Protein AF-A0A3L6VD65-F1 (afdb_monomer)

Radius of gyration: 44.26 Å; Cα contacts (8 Å, |Δi|>4): 248; chains: 1; bounding box: 133×70×64 Å

InterPro domains:
  IPR021520 Stealth protein CR2, conserved region 2 [PF11380] (157-263)
  IPR031358 Stealth protein CR1, conserved region 1 [PF17101] (102-123)
  IPR047141 Stealth family [PTHR24045] (48-269)

Solvent-accessible surface area (backbone atoms only — not comparable to full-atom values): 17111 Å² total; per-residue (Å²): 133,87,85,88,88,90,88,84,88,82,84,92,82,90,82,84,91,84,93,82,87,93,88,85,72,69,70,59,55,56,53,51,52,51,52,53,60,71,69,51,76,80,77,84,67,87,55,66,66,59,58,53,48,52,50,49,52,50,51,49,51,52,51,52,50,50,51,53,47,53,62,67,68,44,76,74,55,60,45,79,90,59,71,44,96,23,50,35,97,59,59,75,92,81,67,57,87,69,49,56,43,74,44,32,26,39,39,34,48,51,72,70,70,68,37,72,65,56,51,54,51,53,37,51,52,52,52,46,53,50,22,65,74,73,72,49,89,72,65,89,82,66,80,75,80,69,86,58,87,52,90,85,59,47,73,82,69,42,56,85,79,54,44,48,63,56,20,56,49,22,40,62,72,23,40,45,55,40,42,39,38,36,43,31,17,86,71,66,76,66,92,87,60,73,80,83,41,93,49,51,45,81,40,42,51,81,76,30,45,90,57,69,88,68,57,84,79,92,50,64,74,68,54,63,76,28,58,87,56,44,89,88,63,49,98,40,64,45,84,40,56,35,86,48,68,59,89,58,76,61,55,68,70,69,53,29,42,80,71,71,45,77,56,82,87,76,83,83,132

Foldseek 3Di:
DDDDDDDDDDDDDDDDDDDDDDDPPPVVVVVVVVVVVVPDDDDDDPDVVVVVVVVVVVVVVVVVVVVVVVVVVPQPLFQVPDFDPQFAPDDPVPDDPPRGDHREAEEEEDEQLLDPVVQQVVQLVVQVVVCVVVVHDDDSPDSDGDPPVDPCPPPVNNDPPVLLVQAVVLCVVAVRSHQAYEYEYCPDDPPPDDPVDPRYHYHDLCVQDPDNVVDDDDDPVVSVVRPVSPPPHDPHYHYDYSNDGNPHHDDVCQQAPSSGHGDDDDDDD

Nearest PDB structures (foldseek):
  7s6n-assembly1_A  TM=8.958E-01  e=9.436E-15  Danio rerio
  7sj2-assembly1_B  TM=8.797E-01  e=6.377E-15  Danio rerio
  7s6n-assembly1_B  TM=9.012E-01  e=1.057E-13  Danio rerio
  7sj2-assembly1_A  TM=8.005E-01  e=7.267E-15  Danio rerio
  7dxi-assembly1_B  TM=8.894E-01  e=7.743E-11  Drosophila melanogaster

Organism: Aphanomyces astaci (NCBI:txid112090)

Sequence (269 aa):
MAKTPGTGKGSKLSALRSHGSPSAKFDSDAALIEEIKRLQPPSPQPTHWRRWLAAAIAFVAVHVALVIVLLHDADPGYFYSRRYPNIGNINLETDAPFMGYPPIDVVYTWVNGSDPRWKREKDHWHRRWKAQIQGDIFDETDESEVFDASAAATENRFRDNEELRYSLRSIEMYAPWVRHVYLVTDGQIPNWLNVESPRLTIVPHRSIFANQSHLPVFSSPAIEANLDNIPGLSSLFLYFNDDVFLGAPVTPEDFISPSGVQNIYLSWE

pLDDT: mean 76.44, std 20.33, range [30.55, 98.12]

Structure (mmCIF, N/CA/C/O backbone):
data_AF-A0A3L6VD65-F1
#
_entry.id   AF-A0A3L6VD65-F1
#
loop_
_atom_site.group_PDB
_atom_site.id
_atom_site.type_symbol
_atom_site.label_atom_id
_atom_site.label_alt_id
_atom_site.label_comp_id
_atom_site.label_asym_id
_atom_site.label_entity_id
_atom_site.label_seq_id
_atom_site.pdbx_PDB_ins_code
_atom_site.Cartn_x
_atom_site.Cartn_y
_atom_site.Cartn_z
_atom_site.occupancy
_atom_site.B_iso_or_equiv
_atom_site.auth_seq_id
_atom_site.auth_comp_id
_atom_site.auth_asym_id
_atom_site.auth_atom_id
_atom_site.pdbx_PDB_model_num
ATOM 1 N N . MET A 1 1 ? -94.781 -13.523 13.219 1.00 38.72 1 MET A N 1
ATOM 2 C CA . MET A 1 1 ? -94.214 -13.593 14.588 1.00 38.72 1 MET A CA 1
ATOM 3 C C . MET A 1 1 ? -94.040 -12.147 15.051 1.00 38.72 1 MET A C 1
ATOM 5 O O . MET A 1 1 ? -93.391 -11.411 14.330 1.00 38.72 1 MET A O 1
ATOM 9 N N . ALA A 1 2 ? -94.830 -11.600 15.987 1.00 36.97 2 ALA A N 1
ATOM 10 C CA . ALA A 1 2 ? -94.840 -11.865 17.441 1.00 36.97 2 ALA A CA 1
ATOM 11 C C . ALA A 1 2 ? -93.467 -11.527 18.077 1.00 36.97 2 ALA A C 1
ATOM 13 O O . ALA A 1 2 ? -92.482 -12.088 17.619 1.00 36.97 2 ALA A O 1
ATOM 14 N N . LYS A 1 3 ? -93.319 -10.653 19.093 1.00 32.03 3 LYS A N 1
ATOM 15 C CA . LYS A 1 3 ? -94.257 -10.181 20.146 1.00 32.03 3 LYS A CA 1
ATOM 16 C C . LYS A 1 3 ? -93.908 -8.756 20.664 1.00 32.03 3 LYS A C 1
ATOM 18 O O . LYS A 1 3 ? -92.751 -8.361 20.636 1.00 32.03 3 LYS A O 1
ATOM 23 N N . THR A 1 4 ? -94.909 -8.042 21.188 1.00 37.78 4 THR A N 1
ATOM 24 C CA . THR A 1 4 ? -94.853 -6.852 22.093 1.00 37.78 4 THR A CA 1
ATOM 25 C C . THR A 1 4 ? -94.845 -7.316 23.584 1.00 37.78 4 THR A C 1
ATOM 27 O O . THR A 1 4 ? -94.752 -8.539 23.754 1.00 37.78 4 THR A O 1
ATOM 30 N N . PRO A 1 5 ? -94.975 -6.492 24.676 1.00 59.56 5 PRO A N 1
ATOM 31 C CA . PRO A 1 5 ? -95.248 -5.034 24.832 1.00 59.56 5 PRO A CA 1
ATOM 32 C C . PRO A 1 5 ? -94.369 -4.246 25.861 1.00 59.56 5 PRO A C 1
ATOM 34 O O . PRO A 1 5 ? -93.616 -4.838 26.620 1.00 59.56 5 PRO A O 1
ATOM 37 N N . GLY A 1 6 ? -94.397 -2.897 25.879 1.00 38.97 6 GLY A N 1
ATOM 38 C CA . GLY A 1 6 ? -95.159 -2.060 26.854 1.00 38.97 6 GLY A CA 1
ATOM 39 C C . GLY A 1 6 ? -94.219 -1.083 27.617 1.00 38.97 6 GLY A C 1
ATOM 40 O O . GLY A 1 6 ? -93.015 -1.247 27.470 1.00 38.97 6 GLY A O 1
ATOM 41 N N . THR A 1 7 ? -94.574 -0.066 28.433 1.00 36.16 7 THR A N 1
ATOM 42 C CA . THR A 1 7 ? -95.764 0.798 28.740 1.00 36.16 7 THR A CA 1
ATOM 43 C C . THR A 1 7 ? -95.266 1.987 29.619 1.00 36.16 7 THR A C 1
ATOM 45 O O . THR A 1 7 ? -94.291 1.783 30.330 1.00 36.16 7 THR A O 1
ATOM 48 N N . GLY A 1 8 ? -95.843 3.200 29.745 1.00 33.28 8 GLY A N 1
ATOM 49 C CA . GLY A 1 8 ? -96.981 3.885 29.097 1.00 33.28 8 GLY A CA 1
ATOM 50 C C . GLY A 1 8 ? -97.662 4.958 30.007 1.00 33.28 8 GLY A C 1
ATOM 51 O O . GLY A 1 8 ? -97.862 4.677 31.182 1.00 33.28 8 GLY A O 1
ATOM 52 N N . LYS A 1 9 ? -98.127 6.101 29.436 1.00 36.19 9 LYS A N 1
ATOM 53 C CA . LYS A 1 9 ? -98.874 7.275 30.028 1.00 36.19 9 LYS A CA 1
ATOM 54 C C . LYS A 1 9 ? -98.028 8.444 30.609 1.00 36.19 9 LYS A C 1
ATOM 56 O O . LYS A 1 9 ? -97.010 8.191 31.229 1.00 36.19 9 LYS A O 1
ATOM 61 N N . GLY A 1 10 ? -98.430 9.728 30.489 1.00 31.28 10 GLY A N 1
ATOM 62 C CA . GLY A 1 10 ? -99.583 10.329 29.769 1.00 31.28 10 GLY A CA 1
ATOM 63 C C . GLY A 1 10 ? -99.861 11.829 30.091 1.00 31.28 10 GLY A C 1
ATOM 64 O O . GLY A 1 10 ? -99.079 12.443 30.801 1.00 31.28 10 GLY A O 1
ATOM 65 N N . SER A 1 11 ? -101.018 12.360 29.630 1.00 33.94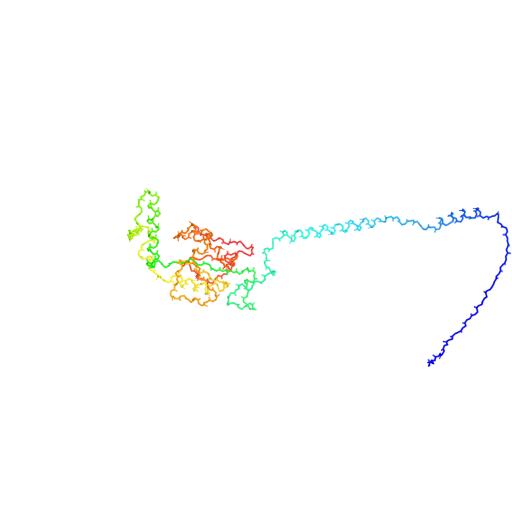 11 SER A N 1
ATOM 66 C CA . SER A 1 11 ? -101.630 13.704 29.908 1.00 33.94 11 SER A CA 1
ATOM 67 C C . SER A 1 11 ? -100.973 14.941 29.233 1.00 33.94 11 SER A C 1
ATOM 69 O O . SER A 1 11 ? -99.818 15.224 29.503 1.00 33.94 11 SER A O 1
ATOM 71 N N . LYS A 1 12 ? -101.582 15.645 28.245 1.00 39.38 12 LYS A N 1
ATOM 72 C CA . LYS A 1 12 ? -102.739 16.610 28.268 1.00 39.38 12 LYS A CA 1
ATOM 73 C C . LYS A 1 12 ? -102.455 17.891 29.102 1.00 39.38 12 LYS A C 1
ATOM 75 O O . LYS A 1 12 ? -101.897 17.739 30.177 1.00 39.38 12 LYS A O 1
ATOM 80 N N . LEU A 1 13 ? -102.826 19.143 28.753 1.00 34.00 13 LEU A N 1
ATOM 81 C CA . LEU A 1 13 ? -103.784 19.793 27.805 1.00 34.00 13 LEU A CA 1
ATOM 82 C C . LEU A 1 13 ? -103.110 21.038 27.119 1.00 34.00 13 LEU A C 1
ATOM 84 O O . LEU A 1 13 ? -102.091 21.486 27.619 1.00 34.00 13 LEU A O 1
ATOM 88 N N . SER A 1 14 ? -103.474 21.565 25.929 1.00 32.97 14 SER A N 1
ATOM 89 C CA . SER A 1 14 ? -104.687 22.337 25.509 1.00 32.97 14 SER A CA 1
ATOM 90 C C . SER A 1 14 ? -104.895 23.685 26.259 1.00 32.97 14 SER A C 1
ATOM 92 O O . SER A 1 14 ? -104.766 23.668 27.474 1.00 32.97 14 SER A O 1
ATOM 94 N N . ALA A 1 15 ? -105.324 24.831 25.689 1.00 36.72 15 ALA A N 1
ATOM 95 C CA . ALA A 1 15 ? -105.648 25.240 24.305 1.00 36.72 15 ALA A CA 1
ATOM 96 C C . ALA A 1 15 ? -106.039 26.759 24.211 1.00 36.72 15 ALA A C 1
ATOM 98 O O . ALA A 1 15 ? -106.385 27.351 25.222 1.00 36.72 15 ALA A O 1
ATOM 99 N N . LEU A 1 16 ? -106.077 27.318 22.982 1.00 34.31 16 LEU A N 1
ATOM 100 C CA . LEU A 1 16 ? -106.910 28.444 22.454 1.00 34.31 16 LEU A CA 1
ATOM 101 C C . LEU A 1 16 ? -106.953 29.879 23.088 1.00 34.31 16 LEU A C 1
ATOM 103 O O . LEU A 1 16 ? -107.468 30.050 24.180 1.00 34.31 16 LEU A O 1
ATOM 107 N N . ARG A 1 17 ? -106.702 30.893 22.214 1.00 30.55 17 ARG A N 1
ATOM 108 C CA . ARG A 1 17 ? -107.445 32.187 21.976 1.00 30.55 17 ARG A CA 1
ATOM 109 C C . ARG A 1 17 ? -107.609 33.240 23.115 1.00 30.55 17 ARG A C 1
ATOM 111 O O . ARG A 1 17 ? -107.688 32.884 24.272 1.00 30.55 17 ARG A O 1
ATOM 118 N N . SER A 1 18 ? -107.784 34.558 22.876 1.00 33.72 18 SER A N 1
ATOM 119 C CA . SER A 1 18 ? -107.555 35.460 21.712 1.00 33.72 18 SER A CA 1
ATOM 120 C C . SER A 1 18 ? -107.782 36.954 22.077 1.00 33.72 18 SER A C 1
ATOM 122 O O . SER A 1 18 ? -108.699 37.234 22.837 1.00 33.72 18 SER A O 1
ATOM 124 N N . HIS A 1 19 ? -107.078 37.874 21.387 1.00 35.38 19 HIS A N 1
ATOM 125 C CA . HIS A 1 19 ? -107.327 39.335 21.216 1.00 35.38 19 HIS A CA 1
ATOM 126 C C . HIS A 1 19 ? -106.919 40.354 22.314 1.00 35.38 19 HIS A C 1
ATOM 128 O O . HIS A 1 19 ? -107.242 40.215 23.486 1.00 35.38 19 HIS A O 1
ATOM 134 N N . GLY A 1 20 ? -106.260 41.438 21.859 1.00 30.91 20 GLY A N 1
ATOM 135 C CA . GLY A 1 20 ? -105.873 42.654 22.599 1.00 30.91 20 GLY A CA 1
ATOM 136 C C . GLY A 1 20 ? -104.996 43.590 21.731 1.00 30.91 20 GLY A C 1
ATOM 137 O O . GLY A 1 20 ? -104.174 43.099 20.960 1.00 30.91 20 GLY A O 1
ATOM 138 N N . SER A 1 21 ? -105.204 44.912 21.802 1.00 32.34 21 SER A N 1
ATOM 139 C CA . SER A 1 21 ? -104.668 45.947 20.881 1.00 32.34 21 SER A CA 1
ATOM 140 C C . SER A 1 21 ? -103.132 46.135 20.849 1.00 32.34 21 SER A C 1
ATOM 142 O O . SER A 1 21 ? -102.482 45.957 21.878 1.00 32.34 21 SER A O 1
ATOM 144 N N . PRO A 1 22 ? -102.539 46.626 19.734 1.00 44.28 22 PRO A N 1
ATOM 145 C CA . PRO A 1 22 ? -101.118 46.982 19.655 1.00 44.28 22 PRO A CA 1
ATOM 146 C C . PRO A 1 22 ? -100.874 48.509 19.668 1.00 44.28 22 PRO A C 1
ATOM 148 O O . PRO A 1 22 ? -100.936 49.155 18.628 1.00 44.28 22 PRO A O 1
ATOM 151 N N . SER A 1 23 ? -100.554 49.095 20.830 1.00 43.75 23 SER A N 1
ATOM 152 C CA . SER A 1 23 ? -100.104 50.505 20.923 1.00 43.75 23 SER A CA 1
ATOM 153 C C . SER A 1 23 ? -99.240 50.801 22.167 1.00 43.75 23 SER A C 1
ATOM 155 O O . SER A 1 23 ? -99.350 51.866 22.766 1.00 43.75 23 SER A O 1
ATOM 157 N N . ALA A 1 24 ? -98.402 49.846 22.588 1.00 48.62 24 ALA A N 1
ATOM 158 C CA . ALA A 1 24 ? -97.525 49.982 23.762 1.00 48.62 24 ALA A CA 1
ATOM 159 C C . ALA A 1 24 ? -96.286 49.061 23.678 1.00 48.62 24 ALA A C 1
ATOM 161 O O . ALA A 1 24 ? -95.983 48.341 24.624 1.00 48.62 24 ALA A O 1
ATOM 162 N N . LYS A 1 25 ? -95.625 48.991 22.509 1.00 48.34 25 LYS A N 1
ATOM 163 C CA . LYS A 1 25 ? -94.584 47.974 22.234 1.00 48.34 25 LYS A CA 1
ATOM 164 C C . LYS A 1 25 ? -93.234 48.492 21.719 1.00 48.34 25 LYS A C 1
ATOM 166 O O . LYS A 1 25 ? -92.395 47.681 21.362 1.00 48.34 25 LYS A O 1
ATOM 171 N N . PHE A 1 26 ? -93.035 49.810 21.645 1.00 46.75 26 PHE A N 1
ATOM 172 C CA . PHE A 1 26 ? -91.771 50.395 21.170 1.00 46.75 26 PHE A CA 1
ATOM 173 C C . PHE A 1 26 ? -90.868 50.907 22.307 1.00 46.75 26 PHE A C 1
ATOM 175 O O . PHE A 1 26 ? -89.656 50.744 22.211 1.00 46.75 26 PHE A O 1
ATOM 182 N N . ASP A 1 27 ? -91.424 51.420 23.413 1.00 58.50 27 ASP A N 1
ATOM 183 C CA . ASP A 1 27 ? -90.619 51.842 24.577 1.00 58.50 27 ASP A CA 1
ATOM 184 C C . ASP A 1 27 ? -90.105 50.665 25.427 1.00 58.50 27 ASP A C 1
ATOM 186 O O . ASP A 1 27 ? -89.028 50.750 26.019 1.00 58.50 27 ASP A O 1
ATOM 190 N N . SER A 1 28 ? -90.837 49.542 25.468 1.00 61.84 28 SER A N 1
ATOM 191 C CA . SER A 1 28 ? -90.423 48.344 26.217 1.00 61.84 28 SER A CA 1
ATOM 192 C C . SER A 1 28 ? -89.107 47.773 25.707 1.00 61.84 28 SER A C 1
ATOM 194 O O . SER A 1 28 ? -88.248 47.386 26.495 1.00 61.84 28 SER A O 1
ATOM 196 N N . ASP A 1 29 ? -88.946 47.727 24.388 1.00 63.00 29 ASP A N 1
ATOM 197 C CA . ASP A 1 29 ? -87.866 46.986 23.747 1.00 63.00 29 ASP A CA 1
ATOM 198 C C . ASP A 1 29 ? -86.542 47.759 23.850 1.00 63.00 29 ASP A C 1
ATOM 200 O O . ASP A 1 29 ? -85.490 47.154 24.047 1.00 63.00 29 ASP A O 1
ATOM 204 N N . ALA A 1 30 ? -86.589 49.097 23.826 1.00 68.25 30 ALA A N 1
ATOM 205 C CA . ALA A 1 30 ? -85.425 49.947 24.074 1.00 68.25 30 ALA A CA 1
ATOM 206 C C . ALA A 1 30 ? -84.898 49.798 25.514 1.00 68.25 30 ALA A C 1
ATOM 208 O O . ALA A 1 30 ? -83.703 49.563 25.706 1.00 68.25 30 ALA A O 1
ATOM 209 N N . ALA A 1 31 ? -85.789 49.853 26.513 1.00 71.38 31 ALA A N 1
ATOM 210 C CA . ALA A 1 31 ? -85.431 49.644 27.916 1.00 71.38 31 ALA A CA 1
ATOM 211 C C . ALA A 1 31 ? -84.892 48.222 28.164 1.00 71.38 31 ALA A C 1
ATOM 213 O O . ALA A 1 31 ? -83.875 48.045 28.833 1.00 71.38 31 ALA A O 1
ATOM 214 N N . LEU A 1 32 ? -85.515 47.205 27.558 1.00 67.62 32 LEU A N 1
ATOM 215 C CA . LEU A 1 32 ? -85.086 45.810 27.680 1.00 67.62 32 LEU A CA 1
ATOM 216 C C . LEU A 1 32 ? -83.702 45.569 27.045 1.00 67.62 32 LEU A C 1
ATOM 218 O O . LEU A 1 32 ? -82.906 44.799 27.580 1.00 67.62 32 LEU A O 1
ATOM 222 N N . ILE A 1 33 ? -83.376 46.252 25.941 1.00 71.12 33 ILE A N 1
ATOM 223 C CA . ILE A 1 33 ? -82.037 46.222 25.329 1.00 71.12 33 ILE A CA 1
ATOM 224 C C . ILE A 1 33 ? -80.989 46.893 26.233 1.00 71.12 33 ILE A C 1
ATOM 226 O O . ILE A 1 33 ? -79.847 46.427 26.279 1.00 71.12 33 ILE A O 1
ATOM 230 N N . GLU A 1 34 ? -81.338 47.959 26.957 1.00 75.75 34 GLU A N 1
ATOM 231 C CA . GLU A 1 34 ? -80.422 48.596 27.913 1.00 75.75 34 GLU A CA 1
ATOM 232 C C . GLU A 1 34 ? -80.167 47.716 29.148 1.00 75.75 34 GLU A C 1
ATOM 234 O O . GLU A 1 34 ? -79.016 47.545 29.555 1.00 75.75 34 GLU A O 1
ATOM 239 N N . GLU A 1 35 ? -81.211 47.073 29.679 1.00 71.88 35 GLU A N 1
ATOM 240 C CA . GLU A 1 35 ? -81.114 46.095 30.771 1.00 71.88 35 GLU A CA 1
ATOM 241 C C . GLU A 1 35 ? -80.241 44.891 30.360 1.00 71.88 35 GLU A C 1
ATOM 243 O O . GLU A 1 35 ? -79.326 44.495 31.083 1.00 71.88 35 GLU A O 1
ATOM 248 N N . ILE A 1 36 ? -80.428 44.361 29.142 1.00 69.19 36 ILE A N 1
ATOM 249 C CA . ILE A 1 36 ? -79.589 43.285 28.584 1.00 69.19 36 ILE A CA 1
ATOM 250 C C . ILE A 1 36 ? -78.122 43.724 28.458 1.00 69.19 36 ILE A C 1
ATOM 252 O O . ILE A 1 36 ? -77.229 42.939 28.775 1.00 69.19 36 ILE A O 1
ATOM 256 N N . LYS A 1 37 ? -77.845 44.969 28.046 1.00 71.19 37 LYS A N 1
ATOM 257 C CA . LYS A 1 37 ? -76.472 45.506 27.998 1.00 71.19 37 LYS A CA 1
ATOM 258 C C . LYS A 1 37 ? -75.858 45.677 29.389 1.00 71.19 37 LYS A C 1
ATOM 260 O O . LYS A 1 37 ? -74.665 45.434 29.537 1.00 71.19 37 LYS A O 1
ATOM 265 N N . ARG A 1 38 ? -76.645 46.048 30.408 1.00 70.81 38 ARG A N 1
ATOM 266 C CA . ARG A 1 38 ? -76.193 46.090 31.814 1.00 70.81 38 ARG A CA 1
ATOM 267 C C . ARG A 1 38 ? -75.872 44.709 32.384 1.00 70.81 38 ARG A C 1
ATOM 269 O O . ARG A 1 38 ? -74.992 44.603 33.232 1.00 70.81 38 ARG A O 1
ATOM 276 N N . LEU A 1 39 ? -76.579 43.672 31.936 1.00 72.50 39 LEU A N 1
ATOM 277 C CA . LEU A 1 39 ? -76.426 42.295 32.416 1.00 72.50 39 LEU A CA 1
ATOM 278 C C . LEU A 1 39 ? -75.375 41.476 31.646 1.00 72.50 39 LEU A C 1
ATOM 280 O O . LEU A 1 39 ? -75.079 40.345 32.037 1.00 72.50 39 LEU A O 1
ATOM 284 N N . GLN A 1 40 ? -74.782 42.015 30.576 1.00 70.81 40 GLN A N 1
ATOM 285 C CA . GLN A 1 40 ? -73.659 41.365 29.901 1.00 70.81 40 GLN A CA 1
ATOM 286 C C . GLN A 1 40 ? -72.375 41.481 30.746 1.00 70.81 40 GLN A C 1
ATOM 288 O O . GLN A 1 40 ? -71.976 42.593 31.099 1.00 70.81 40 GLN A O 1
ATOM 293 N N . PRO A 1 41 ? -71.684 40.364 31.056 1.00 68.75 41 PRO A N 1
ATOM 294 C CA . PRO A 1 41 ? -70.388 40.428 31.720 1.00 68.75 41 PRO A CA 1
ATOM 295 C C . PRO A 1 41 ? -69.369 41.149 30.820 1.00 68.75 41 PRO A C 1
ATOM 297 O O . PRO A 1 41 ? -69.466 41.053 29.591 1.00 68.75 41 PRO A O 1
ATOM 300 N N . PRO A 1 42 ? -68.376 41.853 31.397 1.00 70.00 42 PRO A N 1
ATOM 301 C CA . PRO A 1 42 ? -67.389 42.585 30.615 1.00 70.00 42 PRO A CA 1
ATOM 302 C C . PRO A 1 42 ? -66.658 41.646 29.652 1.00 70.00 42 PRO A C 1
ATOM 304 O O . PRO A 1 42 ? -66.274 40.531 30.017 1.00 70.00 42 PRO A O 1
ATOM 307 N N . SER A 1 43 ? -66.448 42.112 28.419 1.00 63.38 43 SER A N 1
ATOM 308 C CA . SER A 1 43 ? -65.708 41.359 27.408 1.00 63.38 43 SER A CA 1
ATOM 309 C C . SER A 1 43 ? -64.323 40.969 27.947 1.00 63.38 43 SER A C 1
ATOM 311 O O . SER A 1 43 ? -63.654 41.800 28.573 1.00 63.38 43 SER A O 1
ATOM 313 N N . PRO A 1 44 ? -63.873 39.714 27.747 1.00 63.47 44 PRO A N 1
ATOM 314 C CA . PRO A 1 44 ? -62.617 39.245 28.314 1.00 63.47 44 PRO A CA 1
ATOM 315 C C . PRO A 1 44 ? -61.451 40.026 27.707 1.00 63.47 44 PRO A C 1
ATOM 317 O O . PRO A 1 44 ? -61.041 39.789 26.569 1.00 63.47 44 PRO A O 1
ATOM 320 N N . GLN A 1 45 ? -60.918 40.967 28.487 1.00 63.28 45 GLN A N 1
ATOM 321 C CA . GLN A 1 45 ? -59.739 41.743 28.121 1.00 63.28 45 GLN A CA 1
ATOM 322 C C . GLN 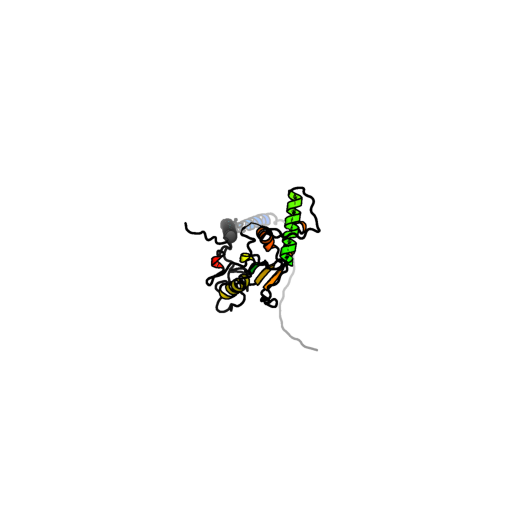A 1 45 ? -58.568 40.787 27.842 1.00 63.28 45 GLN A C 1
ATOM 324 O O . GLN A 1 45 ? -58.418 39.797 28.567 1.00 63.28 45 GLN A O 1
ATOM 329 N N . PRO A 1 46 ? -57.728 41.045 26.820 1.00 60.66 46 PRO A N 1
ATOM 330 C CA . PRO A 1 46 ? -56.602 40.182 26.490 1.00 60.66 46 PRO A CA 1
ATOM 331 C C . PRO A 1 46 ? -55.620 40.150 27.663 1.00 60.66 46 PRO A C 1
ATOM 333 O O . PRO A 1 46 ? -54.825 41.067 27.879 1.00 60.66 46 PRO A O 1
ATOM 336 N N . THR A 1 47 ? -55.700 39.081 28.449 1.00 67.19 47 THR A N 1
ATOM 337 C CA . THR A 1 47 ? -54.946 38.937 29.686 1.00 67.19 47 THR A CA 1
ATOM 338 C C . THR A 1 47 ? -53.450 38.911 29.400 1.00 67.19 47 THR A C 1
ATOM 340 O O . THR A 1 47 ? -52.960 38.168 28.547 1.00 67.19 47 THR A O 1
ATOM 343 N N . HIS A 1 48 ? -52.702 39.700 30.168 1.00 68.25 48 HIS A N 1
ATOM 344 C CA . HIS A 1 48 ? -51.246 39.834 30.075 1.00 68.25 48 HIS A CA 1
ATOM 345 C C . HIS A 1 48 ? -50.518 38.477 30.101 1.00 68.25 48 HIS A C 1
ATOM 347 O O . HIS A 1 48 ? -49.506 38.328 29.417 1.00 68.25 48 HIS A O 1
ATOM 353 N N . TRP A 1 49 ? -51.060 37.457 30.784 1.00 72.00 49 TRP A N 1
ATOM 354 C CA . TRP A 1 49 ? -50.496 36.100 30.781 1.00 72.00 49 TRP A CA 1
ATOM 355 C C . TRP A 1 49 ? -50.368 35.490 29.379 1.00 72.00 49 TRP A C 1
ATOM 357 O O . TRP A 1 49 ? -49.433 34.733 29.152 1.00 72.00 49 TRP A O 1
ATOM 367 N N . ARG A 1 50 ? -51.226 35.842 28.407 1.00 74.19 50 ARG A N 1
ATOM 368 C CA . ARG A 1 50 ? -51.102 35.345 27.023 1.00 74.19 50 ARG A CA 1
ATOM 369 C C . ARG A 1 50 ? -49.864 35.894 26.313 1.00 74.19 50 ARG A C 1
ATOM 371 O O . ARG A 1 50 ? -49.237 35.171 25.546 1.00 74.19 50 ARG A O 1
ATOM 378 N N . ARG A 1 51 ? -49.487 37.148 26.594 1.00 71.62 51 ARG A N 1
ATOM 379 C CA . ARG A 1 51 ? -48.236 37.747 26.098 1.00 71.62 51 ARG A CA 1
ATOM 380 C C . ARG A 1 51 ? -47.018 37.116 26.769 1.00 71.62 51 ARG A C 1
ATOM 382 O O . ARG A 1 51 ? -46.069 36.777 26.074 1.00 71.62 51 ARG A O 1
ATOM 389 N N . TRP A 1 52 ? -47.078 36.893 28.082 1.00 77.69 52 TRP A N 1
ATOM 390 C CA . TRP A 1 52 ? -46.019 36.189 28.813 1.00 77.69 52 TRP A CA 1
ATOM 391 C C . TRP A 1 52 ? -45.863 34.730 28.368 1.00 77.69 52 TRP A C 1
ATOM 393 O O . TRP A 1 52 ? -44.738 34.269 28.221 1.00 77.69 52 TRP A O 1
ATOM 403 N N . LEU A 1 53 ? -46.958 34.028 28.058 1.00 84.31 53 LEU A N 1
ATOM 404 C CA . LEU A 1 53 ? -46.919 32.675 27.498 1.00 84.31 53 LEU A CA 1
ATOM 405 C C . LEU A 1 53 ? -46.294 32.660 26.096 1.00 84.31 53 LEU A C 1
ATOM 407 O O . LEU A 1 53 ? -45.432 31.831 25.833 1.00 84.31 53 LEU A O 1
ATOM 411 N N . ALA A 1 54 ? -46.675 33.588 25.212 1.00 81.00 54 ALA A N 1
ATOM 412 C CA . ALA A 1 54 ? -46.063 33.701 23.887 1.00 81.00 54 ALA A CA 1
ATOM 413 C C . ALA A 1 54 ? -44.556 34.016 23.971 1.00 81.00 54 ALA A C 1
ATOM 415 O O . ALA A 1 54 ? -43.762 33.404 23.260 1.00 81.00 54 ALA A O 1
ATOM 416 N N . ALA A 1 55 ? -44.155 34.912 24.879 1.00 83.50 55 ALA A N 1
ATOM 417 C CA . ALA A 1 55 ? -42.750 35.217 25.144 1.00 83.50 55 ALA A CA 1
ATOM 418 C C . ALA A 1 55 ? -41.987 34.010 25.720 1.00 83.50 55 ALA A C 1
ATOM 420 O O . ALA A 1 55 ? -40.873 33.738 25.283 1.00 83.50 55 ALA A O 1
ATOM 421 N N . ALA A 1 56 ? -42.590 33.248 26.639 1.00 85.88 56 ALA A N 1
ATOM 422 C CA . ALA A 1 56 ? -41.998 32.028 27.187 1.00 85.88 56 ALA A CA 1
ATOM 423 C C . ALA A 1 56 ? -41.829 30.937 26.115 1.00 85.88 56 ALA A C 1
ATOM 425 O O . ALA A 1 56 ? -40.768 30.327 26.033 1.00 85.88 56 ALA A O 1
ATOM 426 N N . ILE A 1 57 ? -42.830 30.731 25.249 1.00 90.56 57 ILE A N 1
ATOM 427 C CA . ILE A 1 57 ? -42.742 29.792 24.118 1.00 90.56 57 ILE A CA 1
ATOM 428 C C . ILE A 1 57 ? -41.626 30.214 23.154 1.00 90.56 57 ILE A C 1
ATOM 430 O O . ILE A 1 57 ? -40.821 29.375 22.762 1.00 90.56 57 ILE A O 1
ATOM 434 N N . ALA A 1 58 ? -41.529 31.503 22.811 1.00 89.81 58 ALA A N 1
ATOM 435 C CA . ALA A 1 58 ? -40.457 32.013 21.957 1.00 89.81 58 ALA A CA 1
ATOM 436 C C . ALA A 1 58 ? -39.070 31.846 22.605 1.00 89.81 58 ALA A C 1
ATOM 438 O O . ALA A 1 58 ? -38.135 31.406 21.943 1.00 89.81 58 ALA A O 1
ATOM 439 N N . PHE A 1 59 ? -38.941 32.129 23.904 1.00 92.12 59 PHE A N 1
ATOM 440 C CA . PHE A 1 59 ? -37.701 31.942 24.659 1.00 92.12 59 PHE A CA 1
ATOM 441 C C . PHE A 1 59 ? -37.263 30.471 24.690 1.00 92.12 59 PHE A C 1
ATOM 443 O O . PHE A 1 59 ? -36.097 30.182 24.424 1.00 92.12 59 PHE A O 1
ATOM 450 N N . VAL A 1 60 ? -38.195 29.544 24.944 1.00 93.62 60 VAL A N 1
ATOM 451 C CA . VAL A 1 60 ? -37.946 28.093 24.894 1.00 93.62 60 VAL A CA 1
ATOM 452 C C . VAL A 1 60 ? -37.568 27.654 23.480 1.00 93.62 60 VAL A C 1
ATOM 454 O O . VAL A 1 60 ? -36.595 26.928 23.328 1.00 93.62 60 VAL A O 1
ATOM 457 N N . ALA A 1 61 ? -38.266 28.122 22.441 1.00 93.38 61 ALA A N 1
ATOM 458 C CA . ALA A 1 61 ? -37.939 27.790 21.055 1.00 93.38 61 ALA A CA 1
ATOM 459 C C . ALA A 1 61 ? -36.537 28.280 20.654 1.00 93.38 61 ALA A C 1
ATOM 461 O O . ALA A 1 61 ? -35.793 27.533 20.024 1.00 93.38 61 ALA A O 1
ATOM 462 N N . VAL A 1 62 ? -36.142 29.489 21.071 1.00 93.81 62 VAL A N 1
ATOM 463 C CA . VAL A 1 62 ? -34.784 30.018 20.859 1.00 93.81 62 VAL A CA 1
ATOM 464 C C . VAL A 1 62 ? -33.744 29.221 21.650 1.00 93.81 62 VAL A C 1
ATOM 466 O O . VAL A 1 62 ? -32.691 28.924 21.101 1.00 93.81 62 VAL A O 1
ATOM 469 N N . HIS A 1 63 ? -34.026 28.816 22.892 1.00 91.12 63 HIS A N 1
ATOM 470 C CA . HIS A 1 63 ? -33.104 27.975 23.668 1.00 91.12 63 HIS A CA 1
ATOM 471 C C . HIS A 1 63 ? -32.958 26.574 23.074 1.00 91.12 63 HIS A C 1
ATOM 473 O O . HIS A 1 63 ? -31.845 26.071 22.989 1.00 91.12 63 HIS A O 1
ATOM 479 N N . VAL A 1 64 ? -34.047 25.960 22.609 1.00 91.81 64 VAL A N 1
ATOM 480 C CA . VAL A 1 64 ? -34.010 24.668 21.911 1.00 91.81 64 VAL A CA 1
ATOM 481 C C . VAL A 1 64 ? -33.249 24.794 20.591 1.00 91.81 64 VAL A C 1
ATOM 483 O O . VAL A 1 64 ? -32.401 23.955 20.316 1.00 91.81 64 VAL A O 1
ATOM 486 N N . ALA A 1 65 ? -33.472 25.853 19.808 1.00 86.94 65 ALA A N 1
ATOM 487 C CA . ALA A 1 65 ? -32.715 26.103 18.582 1.00 86.94 65 ALA A CA 1
ATOM 488 C C . ALA A 1 65 ? -31.221 26.343 18.862 1.00 86.94 65 ALA A C 1
ATOM 490 O O . ALA A 1 65 ? -30.382 25.769 18.178 1.00 86.94 65 ALA A O 1
ATOM 491 N N . LEU A 1 66 ? -30.881 27.124 19.893 1.00 84.31 66 LEU A N 1
ATOM 492 C CA . LEU A 1 66 ? -29.500 27.354 20.320 1.00 84.31 66 LEU A CA 1
ATOM 493 C C . LEU A 1 66 ? -28.835 26.052 20.783 1.00 84.31 66 LEU A C 1
ATOM 495 O O . LEU A 1 66 ? -27.708 25.784 20.396 1.00 84.31 66 LEU A O 1
ATOM 499 N N . VAL A 1 67 ? -29.534 25.220 21.561 1.00 81.12 67 VAL A N 1
ATOM 500 C CA . VAL A 1 67 ? -29.045 23.898 21.983 1.00 81.12 67 VAL A CA 1
ATOM 501 C C . VAL A 1 67 ? -28.870 22.967 20.783 1.00 81.12 67 VAL A C 1
ATOM 503 O O . VAL A 1 67 ? -27.862 22.280 20.720 1.00 81.12 67 VAL A O 1
ATOM 506 N N . ILE A 1 68 ? -29.779 22.968 19.802 1.00 77.31 68 ILE A N 1
ATOM 507 C CA . ILE A 1 68 ? -29.625 22.187 18.563 1.00 77.31 68 ILE A CA 1
ATOM 508 C C . ILE A 1 68 ? -28.408 22.663 17.762 1.00 77.31 68 ILE A C 1
ATOM 510 O O . ILE A 1 68 ? -27.635 21.828 17.307 1.00 77.31 68 ILE A O 1
ATOM 514 N N . VAL A 1 69 ? -28.203 23.978 17.622 1.00 75.81 69 VAL A N 1
ATOM 515 C CA . VAL A 1 69 ? -27.018 24.537 16.951 1.00 75.81 69 VAL A CA 1
ATOM 516 C C . VAL A 1 69 ? -25.745 24.162 17.710 1.00 75.81 69 VAL A C 1
ATOM 518 O O . VAL A 1 69 ? -24.833 23.624 17.102 1.00 75.81 69 VAL A O 1
ATOM 521 N N . LEU A 1 70 ? -25.698 24.332 19.033 1.00 71.94 70 LEU A N 1
ATOM 522 C CA . LEU A 1 70 ? -24.538 23.965 19.857 1.00 71.94 70 LEU A CA 1
ATOM 523 C C . LEU A 1 70 ? -24.262 22.451 19.877 1.00 71.94 70 LEU A C 1
ATOM 525 O O . LEU A 1 70 ? -23.109 22.057 19.982 1.00 71.94 70 LEU A O 1
ATOM 529 N N . LEU A 1 71 ? -25.286 21.601 19.751 1.00 66.12 71 LEU A N 1
ATOM 530 C CA . LEU A 1 71 ? -25.134 20.147 19.585 1.00 66.12 71 LEU A CA 1
ATOM 531 C C . LEU A 1 71 ? -24.703 19.741 18.165 1.00 66.12 71 LEU A C 1
ATOM 533 O O . LEU A 1 71 ? -24.301 18.598 17.973 1.00 66.12 71 LEU A O 1
ATOM 537 N N . HIS A 1 72 ? -24.809 20.642 17.186 1.00 62.06 72 HIS A N 1
ATOM 538 C CA . HIS A 1 72 ? -24.402 20.423 15.795 1.00 62.06 72 HIS A CA 1
ATOM 539 C C . HIS A 1 72 ? -23.030 21.058 15.478 1.00 62.06 72 HIS A C 1
ATOM 541 O O . HIS A 1 72 ? -22.333 20.578 14.588 1.00 62.06 72 HIS A O 1
ATOM 547 N N . ASP A 1 73 ? -22.642 22.113 16.204 1.00 52.16 73 ASP A N 1
ATOM 548 C CA . ASP A 1 73 ? -21.296 22.720 16.210 1.00 52.16 73 ASP A CA 1
ATOM 549 C C . ASP A 1 73 ? -20.347 22.026 17.205 1.00 52.16 73 ASP A C 1
ATOM 551 O O . ASP A 1 73 ? -19.129 22.191 17.133 1.00 52.16 73 ASP A O 1
ATOM 555 N N . ALA A 1 74 ? -20.886 21.232 18.138 1.00 48.12 74 ALA A N 1
ATOM 556 C CA . ALA A 1 74 ? -20.101 20.257 18.877 1.00 48.12 74 ALA A CA 1
ATOM 557 C C . ALA A 1 74 ? -19.596 19.197 17.891 1.00 48.12 74 ALA A C 1
ATOM 559 O O . ALA A 1 74 ? -20.350 18.308 17.491 1.00 48.12 74 ALA A O 1
ATOM 560 N N . ASP A 1 75 ? -18.322 19.326 17.514 1.00 43.31 75 ASP A N 1
ATOM 561 C CA . ASP A 1 75 ? -17.572 18.363 16.710 1.00 43.31 75 ASP A CA 1
ATOM 562 C C . ASP A 1 75 ? -17.940 16.922 17.121 1.00 43.31 75 ASP A C 1
ATOM 564 O O . ASP A 1 75 ? -17.699 16.537 18.274 1.00 43.31 75 ASP A O 1
ATOM 568 N N . PRO A 1 76 ? -18.537 16.109 16.226 1.00 46.16 76 PRO A N 1
ATOM 569 C CA . PRO A 1 76 ? -18.938 14.740 16.524 1.00 46.16 76 PRO A CA 1
ATOM 570 C C . PRO A 1 76 ? 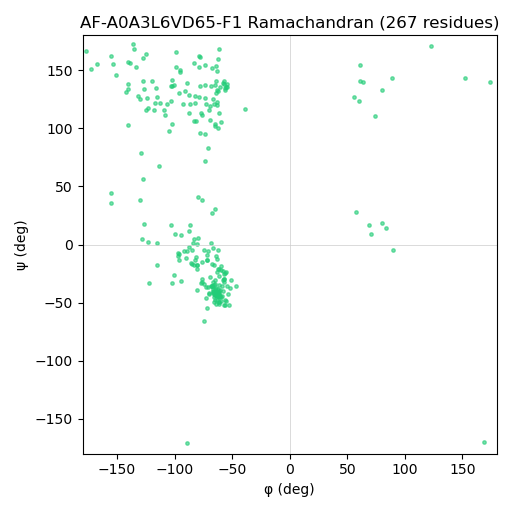-17.728 13.787 16.539 1.00 46.16 76 PRO A C 1
ATOM 572 O O . PRO A 1 76 ? -17.849 12.635 1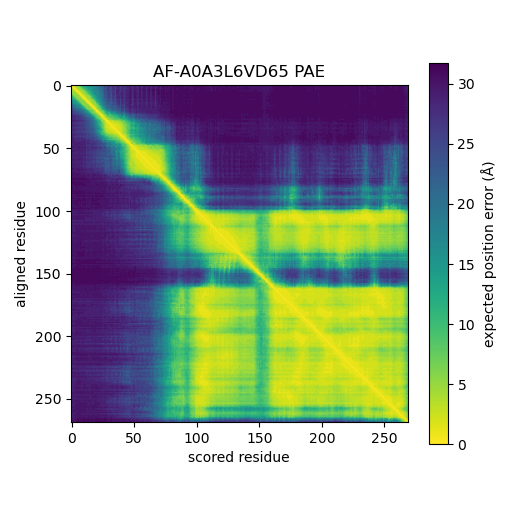6.118 1.00 46.16 76 PRO A O 1
ATOM 575 N N . GLY A 1 77 ? -16.582 14.246 17.061 1.00 45.06 77 GLY A N 1
ATOM 576 C CA . GLY A 1 77 ? -15.293 13.560 17.230 1.00 45.06 77 GLY A CA 1
ATOM 577 C C . GLY A 1 77 ? -15.313 12.373 18.203 1.00 45.06 77 GLY A C 1
ATOM 578 O O . GLY A 1 77 ? -14.326 12.083 18.871 1.00 45.06 77 GLY A O 1
ATOM 579 N N . TYR A 1 78 ? -16.457 11.699 18.288 1.00 44.56 78 TYR A N 1
ATOM 580 C CA . TYR A 1 78 ? -16.664 10.385 18.863 1.00 44.56 78 TYR A CA 1
ATOM 581 C C . TYR A 1 78 ? -17.654 9.614 17.980 1.00 44.56 78 TYR A C 1
ATOM 583 O O . TYR A 1 78 ? -18.872 9.786 18.071 1.00 44.56 78 TYR A O 1
ATOM 591 N N . PHE A 1 79 ? -17.134 8.686 17.176 1.00 47.22 79 PHE A N 1
ATOM 592 C CA . PHE A 1 79 ? -17.886 7.802 16.272 1.00 47.22 79 PHE A CA 1
ATOM 593 C C . PHE A 1 79 ? -18.781 6.750 16.985 1.00 47.22 79 PHE A C 1
ATOM 595 O O . PHE A 1 79 ? -19.081 5.693 16.428 1.00 47.22 79 PHE A O 1
ATOM 602 N N . TYR A 1 80 ? -19.263 7.014 18.208 1.00 42.91 80 TYR A N 1
ATOM 603 C CA . TYR A 1 80 ? -20.016 6.058 19.039 1.00 42.91 80 TYR A CA 1
ATOM 604 C C . TYR A 1 80 ? -21.296 5.500 18.393 1.00 42.91 80 TYR A C 1
ATOM 606 O O . TYR A 1 80 ? -21.763 4.431 18.788 1.00 42.91 80 TYR A O 1
ATOM 614 N N . SER A 1 81 ? -21.883 6.199 17.418 1.00 41.91 81 SER A N 1
ATOM 615 C CA . SER A 1 81 ? -23.135 5.792 16.767 1.00 41.91 81 SER A CA 1
ATOM 616 C C . SER A 1 81 ? -22.964 4.722 15.685 1.00 41.91 81 SER A C 1
ATOM 618 O O . SER A 1 81 ? -23.949 4.077 15.320 1.00 41.91 81 SER A O 1
ATOM 620 N N . ARG A 1 82 ? -21.746 4.501 15.167 1.00 42.34 82 ARG A N 1
ATOM 621 C CA . ARG A 1 82 ? -21.506 3.607 14.025 1.00 42.34 82 ARG A CA 1
ATOM 622 C C . ARG A 1 82 ? -20.394 2.608 14.322 1.00 42.34 82 ARG A C 1
ATOM 624 O O . ARG A 1 82 ? -19.274 2.742 13.850 1.00 42.34 82 ARG A O 1
ATOM 631 N N . ARG A 1 83 ? -20.751 1.562 15.073 1.00 45.78 83 ARG A N 1
ATOM 632 C CA . ARG A 1 83 ? -19.906 0.374 15.248 1.00 45.78 83 ARG A CA 1
ATOM 633 C C . ARG A 1 83 ? -19.690 -0.291 13.893 1.00 45.78 83 ARG A C 1
ATOM 635 O O . ARG A 1 83 ? -20.633 -0.825 13.306 1.00 45.78 83 ARG A O 1
ATOM 642 N N . TYR A 1 84 ? -18.459 -0.270 13.408 1.00 44.00 84 TYR A N 1
ATOM 643 C CA . TYR A 1 84 ? -18.056 -1.063 12.257 1.00 44.00 84 TYR A CA 1
ATOM 644 C C . TYR A 1 84 ? -17.573 -2.435 12.751 1.00 44.00 84 TYR A C 1
ATOM 646 O O . TYR A 1 84 ? -16.850 -2.487 13.744 1.00 44.00 84 TYR A O 1
ATOM 654 N N . PRO A 1 85 ? -17.904 -3.551 12.076 1.00 48.12 85 PRO A N 1
ATOM 655 C CA . PRO A 1 85 ? -17.159 -4.799 12.216 1.00 48.12 85 PRO A CA 1
ATOM 656 C C . PRO A 1 85 ? -15.823 -4.622 11.473 1.00 48.12 85 PRO A C 1
ATOM 658 O O . PRO A 1 85 ? -15.640 -5.093 10.353 1.00 48.12 85 PRO A O 1
ATOM 661 N N . ASN A 1 86 ? -14.943 -3.807 12.054 1.00 51.75 86 ASN A N 1
ATOM 662 C CA . ASN A 1 86 ? -13.719 -3.291 11.438 1.00 51.75 86 ASN A CA 1
ATOM 663 C C . ASN A 1 86 ? -12.521 -4.240 11.559 1.00 51.75 86 ASN A C 1
ATOM 665 O O . ASN A 1 86 ? -11.563 -4.085 10.810 1.00 51.75 86 ASN A O 1
ATOM 669 N N . ILE A 1 87 ? -12.589 -5.214 12.465 1.00 53.69 87 ILE A N 1
ATOM 670 C CA . ILE A 1 87 ? -11.457 -6.051 12.851 1.00 53.69 87 ILE A CA 1
ATOM 671 C C . ILE A 1 87 ? -11.532 -7.438 12.206 1.00 53.69 87 ILE A C 1
ATOM 673 O O . ILE A 1 87 ? -12.468 -8.202 12.450 1.00 53.69 87 ILE A O 1
ATOM 677 N N . GLY A 1 88 ? -10.489 -7.814 11.465 1.00 53.41 88 GLY A N 1
ATOM 678 C CA . GLY A 1 88 ? -10.231 -9.221 11.179 1.00 53.41 88 GLY A CA 1
ATOM 679 C C . GLY A 1 88 ? -9.685 -9.947 12.416 1.00 53.41 88 GLY A C 1
ATOM 680 O O . GLY A 1 88 ? -8.795 -9.448 13.088 1.00 53.41 88 GLY A O 1
ATOM 681 N N . ASN A 1 89 ? -10.159 -11.164 12.690 1.00 51.88 89 ASN A N 1
ATOM 682 C CA . ASN A 1 89 ? -9.537 -12.090 13.653 1.00 51.88 89 ASN A CA 1
ATOM 683 C C . ASN A 1 89 ? -9.584 -11.726 15.164 1.00 51.88 89 ASN A C 1
ATOM 685 O O . ASN A 1 89 ? -8.853 -12.337 15.939 1.00 51.88 89 ASN A O 1
ATOM 689 N N . ILE A 1 90 ? -10.448 -10.806 15.618 1.00 54.03 90 ILE A N 1
ATOM 690 C CA . ILE A 1 90 ? -10.712 -10.577 17.060 1.00 54.03 90 ILE A CA 1
ATOM 691 C C . ILE A 1 90 ? -12.193 -10.824 17.378 1.00 54.03 90 ILE A C 1
ATOM 693 O O . ILE A 1 90 ? -13.073 -10.451 16.600 1.00 54.03 90 ILE A O 1
ATOM 697 N N . ASN A 1 91 ? -12.480 -11.447 18.527 1.00 53.22 91 ASN A N 1
ATOM 698 C CA . ASN A 1 91 ? -13.848 -11.659 18.993 1.00 53.22 91 ASN A CA 1
ATOM 699 C C . ASN A 1 91 ? -14.434 -10.365 19.589 1.00 53.22 91 ASN A C 1
ATOM 701 O O . ASN A 1 91 ? -14.010 -9.887 20.643 1.00 53.22 91 ASN A O 1
ATOM 705 N N . LEU A 1 92 ? -15.446 -9.816 18.915 1.00 52.03 92 LEU A N 1
ATOM 706 C CA . LEU A 1 92 ? -16.081 -8.543 19.265 1.00 52.03 92 LEU A CA 1
ATOM 707 C C . LEU A 1 92 ? -16.826 -8.559 20.613 1.00 52.03 92 LEU A C 1
ATOM 709 O O . LEU A 1 92 ? -17.120 -7.489 21.143 1.00 52.03 92 LEU A O 1
ATOM 713 N N . GLU A 1 93 ? -17.147 -9.736 21.162 1.00 48.12 93 GLU A N 1
ATOM 714 C CA . GLU A 1 93 ? -17.843 -9.858 22.453 1.00 48.12 93 GLU A CA 1
ATOM 715 C C . GLU A 1 93 ? -16.915 -9.696 23.670 1.00 48.12 93 GLU A C 1
ATOM 717 O O . GLU A 1 93 ? -17.398 -9.370 24.755 1.00 48.12 93 GLU A O 1
ATOM 722 N N . THR A 1 94 ? -15.602 -9.898 23.506 1.00 50.59 94 THR A N 1
ATOM 723 C CA . THR A 1 94 ? -14.626 -9.928 24.613 1.00 50.59 94 THR A CA 1
ATOM 724 C C . THR A 1 94 ? -13.494 -8.908 24.489 1.00 50.59 94 THR A C 1
ATOM 726 O O . THR A 1 94 ? -13.055 -8.384 25.509 1.00 50.59 94 THR A O 1
ATOM 729 N N . ASP A 1 95 ? -13.047 -8.580 23.272 1.00 51.41 95 ASP A N 1
ATOM 730 C CA . ASP A 1 95 ? -11.705 -8.014 23.044 1.00 51.41 95 ASP A CA 1
ATOM 731 C C . ASP A 1 95 ? -11.710 -6.740 22.173 1.00 51.41 95 ASP A C 1
ATOM 733 O O . ASP A 1 95 ? -10.852 -6.558 21.313 1.00 51.41 95 ASP A O 1
ATOM 737 N N . ALA A 1 96 ? -12.696 -5.852 22.342 1.00 53.50 96 ALA A N 1
ATOM 738 C CA . ALA A 1 96 ? -12.966 -4.765 21.389 1.00 53.50 96 ALA A CA 1
ATOM 739 C C . ALA A 1 96 ? -12.715 -3.325 21.914 1.00 53.50 96 ALA A C 1
ATOM 741 O O . ALA A 1 96 ? -13.667 -2.544 22.015 1.00 53.50 96 ALA A O 1
ATOM 742 N N . PRO A 1 97 ? -11.456 -2.914 22.185 1.00 57.75 97 PRO A N 1
ATOM 743 C CA . PRO A 1 97 ? -11.128 -1.510 22.454 1.00 57.75 97 PRO A CA 1
ATOM 744 C C . PRO A 1 97 ? -11.273 -0.624 21.199 1.00 57.75 97 PRO A C 1
ATOM 746 O O . PRO A 1 97 ? -11.643 0.539 21.311 1.00 57.75 97 PRO A O 1
ATOM 749 N N . PHE A 1 98 ? -11.098 -1.179 19.993 1.00 60.72 98 PHE A N 1
ATOM 750 C CA . PHE A 1 98 ? -11.051 -0.425 18.725 1.00 60.72 98 PHE A CA 1
ATOM 751 C C . PHE A 1 98 ? -12.423 -0.162 18.071 1.00 60.72 98 PHE A C 1
ATOM 753 O O . PHE A 1 98 ? -12.511 0.168 16.885 1.00 60.72 98 PHE A O 1
ATOM 760 N N . MET A 1 99 ? -13.520 -0.314 18.821 1.00 59.56 99 MET A N 1
ATOM 761 C CA . MET A 1 99 ? -14.900 -0.248 18.306 1.00 59.56 99 MET A CA 1
ATOM 762 C C . MET A 1 99 ? -15.330 1.152 17.802 1.00 59.56 99 MET A C 1
ATOM 764 O O . MET A 1 99 ? -16.454 1.306 17.321 1.00 59.56 99 MET A O 1
ATOM 768 N N . GLY A 1 100 ? -14.461 2.165 17.940 1.00 66.69 100 GLY A N 1
ATOM 769 C CA . GLY A 1 100 ? -14.678 3.552 17.514 1.00 66.69 100 GLY A CA 1
ATOM 770 C C . GLY A 1 100 ? -14.092 3.936 16.148 1.00 66.69 100 GLY A C 1
ATOM 771 O O . GLY A 1 100 ? -14.416 5.010 15.655 1.00 66.69 100 GLY A O 1
ATOM 772 N N . TYR A 1 101 ? -13.268 3.101 15.509 1.00 75.12 101 TYR A N 1
ATOM 773 C CA . TYR A 1 101 ? -12.652 3.445 14.218 1.00 75.12 101 TYR A CA 1
ATOM 774 C C . TYR A 1 101 ? -13.451 2.898 13.023 1.00 75.12 101 TYR A C 1
ATOM 776 O O . TYR A 1 101 ? -14.065 1.830 13.129 1.00 75.12 101 TYR A O 1
ATOM 784 N N . PRO A 1 102 ? -13.427 3.562 11.849 1.00 78.56 102 PRO A N 1
ATOM 785 C CA . PRO A 1 102 ? -13.819 2.914 10.600 1.00 78.56 102 PRO A CA 1
ATOM 786 C C . PRO A 1 102 ? -12.888 1.721 10.296 1.00 78.56 102 PRO A C 1
ATOM 788 O O . PRO A 1 102 ? -11.859 1.557 10.952 1.00 78.56 102 PRO A O 1
ATOM 791 N N . PRO A 1 103 ? -13.222 0.858 9.319 1.00 85.31 103 PRO A N 1
ATOM 792 C CA . PRO A 1 103 ? -12.305 -0.181 8.863 1.00 85.31 103 PRO A CA 1
ATOM 793 C C . PRO A 1 103 ? -10.958 0.407 8.445 1.00 85.31 103 PRO A C 1
ATOM 795 O O . PRO A 1 103 ? -10.936 1.431 7.765 1.00 85.31 103 PRO A O 1
ATOM 798 N N . ILE A 1 104 ? -9.859 -0.247 8.821 1.00 90.56 104 ILE A N 1
ATOM 799 C CA . ILE A 1 104 ? -8.506 0.184 8.455 1.00 90.56 104 ILE A CA 1
ATOM 800 C C . ILE A 1 104 ? -7.866 -0.892 7.594 1.00 90.56 104 ILE A C 1
ATOM 802 O O . ILE A 1 104 ? -7.745 -2.035 8.030 1.00 90.56 104 ILE A O 1
ATOM 806 N N . ASP A 1 105 ? -7.464 -0.533 6.382 1.00 95.38 105 ASP A N 1
ATOM 807 C CA . ASP A 1 105 ? -6.704 -1.424 5.504 1.00 95.38 105 ASP A CA 1
ATOM 808 C C . ASP A 1 105 ? -5.206 -1.104 5.560 1.00 95.38 105 ASP A C 1
ATOM 810 O O . ASP A 1 105 ? -4.802 -0.034 6.016 1.00 95.38 105 ASP A O 1
ATOM 814 N N . VAL A 1 106 ? -4.377 -2.011 5.050 1.00 97.00 106 VAL A N 1
ATOM 815 C CA . VAL A 1 106 ? -2.956 -1.756 4.785 1.00 97.00 106 VAL A CA 1
ATOM 816 C C . VAL A 1 106 ? -2.701 -1.860 3.287 1.00 97.00 106 VAL A C 1
ATOM 818 O O . VAL A 1 106 ? -3.161 -2.800 2.640 1.00 97.00 106 VAL A O 1
ATOM 821 N N . VAL A 1 107 ? -1.954 -0.908 2.735 1.00 98.12 107 VAL A N 1
ATOM 822 C CA . VAL A 1 107 ? -1.487 -0.919 1.347 1.00 98.12 107 VAL A CA 1
ATOM 823 C C . VAL A 1 107 ? 0.026 -1.082 1.345 1.00 98.12 107 VAL A C 1
ATOM 825 O O . VAL A 1 107 ? 0.741 -0.264 1.919 1.00 98.12 107 VAL A O 1
ATOM 828 N N . TYR A 1 108 ? 0.494 -2.134 0.681 1.00 97.38 108 TYR A N 1
ATOM 829 C CA . TYR A 1 108 ? 1.901 -2.413 0.433 1.00 97.38 108 TYR A CA 1
ATOM 830 C C . TYR A 1 108 ? 2.293 -2.048 -0.988 1.00 97.38 108 TYR A C 1
ATOM 832 O O . TYR A 1 108 ? 1.558 -2.369 -1.921 1.00 97.38 108 TYR A O 1
ATOM 840 N N . THR A 1 109 ? 3.487 -1.496 -1.171 1.00 95.06 109 THR A N 1
ATOM 841 C CA . THR A 1 109 ? 4.187 -1.486 -2.463 1.00 95.06 109 THR A CA 1
ATOM 842 C C . THR A 1 109 ? 5.290 -2.534 -2.466 1.00 95.06 109 THR A C 1
ATOM 844 O O . THR A 1 109 ? 6.027 -2.661 -1.494 1.00 95.06 109 THR A O 1
ATOM 847 N N . TRP A 1 110 ? 5.415 -3.293 -3.556 1.00 93.81 110 TRP A N 1
ATOM 848 C CA . TRP A 1 110 ? 6.502 -4.257 -3.727 1.00 93.81 110 TRP A CA 1
ATOM 849 C C . TRP A 1 110 ? 6.861 -4.471 -5.198 1.00 93.81 110 TRP A C 1
ATOM 851 O O . TRP A 1 110 ? 5.993 -4.498 -6.076 1.00 93.81 110 TRP A O 1
ATOM 861 N N . VAL A 1 111 ? 8.147 -4.702 -5.461 1.00 90.62 111 VAL A N 1
ATOM 862 C CA . VAL A 1 111 ? 8.650 -5.116 -6.771 1.00 90.62 111 VAL A CA 1
ATOM 863 C C . VAL A 1 111 ? 9.746 -6.167 -6.613 1.00 90.62 111 VAL A C 1
ATOM 865 O O . VAL A 1 111 ? 10.686 -6.008 -5.839 1.00 90.62 111 VAL A O 1
ATOM 868 N N . ASN A 1 112 ? 9.664 -7.243 -7.393 1.00 88.00 112 ASN A N 1
ATOM 869 C CA . ASN A 1 112 ? 10.758 -8.191 -7.519 1.00 88.00 112 ASN A CA 1
ATOM 870 C C . ASN A 1 112 ? 11.872 -7.570 -8.367 1.00 88.00 112 ASN A C 1
ATOM 872 O O . ASN A 1 112 ? 11.869 -7.677 -9.596 1.00 88.00 112 ASN A O 1
ATOM 876 N N . GLY A 1 113 ? 12.856 -6.966 -7.701 1.00 82.31 113 GLY A N 1
ATOM 877 C CA . GLY A 1 113 ? 14.048 -6.428 -8.352 1.00 82.31 113 GLY A CA 1
ATOM 878 C C . GLY A 1 113 ? 14.874 -7.479 -9.110 1.00 82.31 113 GLY A C 1
ATOM 879 O O . GLY A 1 113 ? 15.651 -7.109 -9.984 1.00 82.31 113 GLY A O 1
ATOM 880 N N . SER A 1 114 ? 14.702 -8.779 -8.834 1.00 81.88 114 SER A N 1
ATOM 881 C CA . SER A 1 114 ? 15.379 -9.869 -9.557 1.00 81.88 114 SER A CA 1
ATOM 882 C C . SER A 1 114 ? 14.713 -10.246 -10.887 1.00 81.88 114 SER A C 1
ATOM 884 O O . SER A 1 114 ? 15.296 -11.019 -11.644 1.00 81.88 114 SER A O 1
ATOM 886 N N . ASP A 1 115 ? 13.503 -9.759 -11.185 1.00 85.94 115 ASP A N 1
ATOM 887 C CA . ASP A 1 115 ? 12.740 -10.172 -12.372 1.00 85.94 115 ASP A CA 1
ATOM 888 C C . ASP A 1 115 ? 13.375 -9.643 -13.684 1.00 85.94 115 ASP A C 1
ATOM 890 O O . ASP A 1 115 ? 13.381 -8.430 -13.923 1.00 85.94 115 ASP A O 1
ATOM 894 N N . PRO A 1 116 ? 13.860 -10.521 -14.589 1.00 87.00 116 PRO A N 1
ATOM 895 C CA . PRO A 1 116 ? 14.473 -10.111 -15.852 1.00 87.00 116 PRO A CA 1
ATOM 896 C C . PRO A 1 116 ? 13.469 -9.557 -16.877 1.00 87.00 116 PRO A C 1
ATOM 898 O O . PRO A 1 116 ? 13.884 -8.980 -17.885 1.00 87.00 116 PRO A O 1
ATOM 901 N N . ARG A 1 117 ? 12.152 -9.724 -16.679 1.00 90.25 117 ARG A N 1
ATOM 902 C CA . ARG A 1 117 ? 11.136 -8.994 -17.454 1.00 90.25 117 ARG A CA 1
ATOM 903 C C . ARG A 1 117 ? 11.123 -7.531 -17.020 1.00 90.25 117 ARG A C 1
ATOM 905 O O . ARG A 1 117 ? 11.312 -6.657 -17.859 1.00 90.25 117 ARG A O 1
ATOM 912 N N . TRP A 1 118 ? 10.962 -7.291 -15.718 1.00 89.75 118 TRP A N 1
ATOM 913 C CA . TRP A 1 118 ? 10.908 -5.948 -15.141 1.00 89.75 118 TRP A CA 1
ATOM 914 C C . TRP A 1 118 ? 12.188 -5.145 -15.397 1.00 89.75 118 TRP A C 1
ATOM 916 O O . TRP A 1 118 ? 12.096 -4.002 -15.837 1.00 89.75 118 TRP A O 1
ATOM 926 N N . LYS A 1 119 ? 13.376 -5.747 -15.210 1.00 87.62 119 LYS A N 1
ATOM 927 C CA . LYS A 1 119 ? 14.659 -5.074 -15.496 1.00 87.62 119 LYS A CA 1
ATOM 928 C C . LYS A 1 119 ? 14.742 -4.580 -16.942 1.00 87.62 119 LYS A C 1
ATOM 930 O O . LYS A 1 119 ? 14.983 -3.400 -17.165 1.00 87.62 119 LYS A O 1
ATOM 935 N N . ARG A 1 120 ? 14.479 -5.455 -17.923 1.00 88.81 120 ARG A N 1
ATOM 936 C CA . ARG A 1 120 ? 14.523 -5.088 -19.352 1.00 88.81 120 ARG A CA 1
ATOM 937 C C . ARG A 1 120 ? 13.501 -4.014 -19.712 1.00 88.81 120 ARG A C 1
ATOM 939 O O . ARG A 1 120 ? 13.809 -3.132 -20.506 1.00 88.81 120 ARG A O 1
ATOM 946 N N . GLU A 1 121 ? 12.306 -4.069 -19.126 1.00 91.19 121 GLU A N 1
ATOM 947 C CA . GLU A 1 121 ? 11.277 -3.051 -19.342 1.00 91.19 121 GLU A CA 1
ATOM 948 C C . GLU A 1 121 ? 11.713 -1.691 -18.767 1.00 91.19 121 GLU A C 1
ATOM 950 O O . GLU A 1 121 ? 11.721 -0.697 -19.493 1.00 91.19 121 GLU A O 1
ATOM 955 N N . LYS A 1 122 ? 12.173 -1.653 -17.508 1.00 90.06 122 LYS A N 1
ATOM 956 C CA . LYS A 1 122 ? 12.724 -0.446 -16.870 1.00 90.06 122 LYS A CA 1
ATOM 957 C C . LYS A 1 122 ? 13.873 0.153 -17.689 1.00 90.06 122 LYS A C 1
ATOM 959 O O . LYS A 1 122 ? 13.863 1.356 -17.950 1.00 90.06 122 LYS A O 1
ATOM 964 N N . ASP A 1 123 ? 14.838 -0.663 -18.102 1.00 90.00 123 ASP A N 1
ATOM 965 C CA . ASP A 1 123 ? 16.034 -0.216 -18.822 1.00 90.00 123 ASP A CA 1
ATOM 966 C C . ASP A 1 123 ? 15.698 0.330 -20.216 1.00 90.00 123 ASP A C 1
ATOM 968 O O . ASP A 1 123 ? 16.201 1.390 -20.598 1.00 90.00 123 ASP A O 1
ATOM 972 N N . HIS A 1 124 ? 14.786 -0.327 -20.944 1.00 91.00 124 HIS A N 1
ATOM 973 C CA . HIS A 1 124 ? 14.269 0.160 -22.225 1.00 91.00 124 HIS A CA 1
ATOM 974 C C . HIS A 1 124 ? 13.648 1.558 -22.083 1.00 91.00 124 HIS A C 1
ATOM 976 O O . HIS A 1 124 ? 14.021 2.483 -22.808 1.00 91.00 124 HIS A O 1
ATOM 982 N N . TRP A 1 125 ? 12.732 1.742 -21.125 1.00 92.00 125 TRP A N 1
ATOM 983 C CA . TRP A 1 125 ? 12.068 3.033 -20.919 1.00 92.00 125 TRP A CA 1
ATOM 984 C C . TRP A 1 125 ? 13.020 4.107 -20.391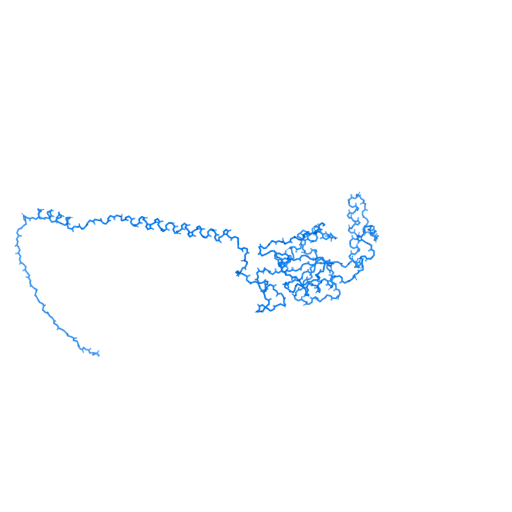 1.00 92.00 125 TRP A C 1
ATOM 986 O O . TRP A 1 125 ? 12.946 5.251 -20.840 1.00 92.00 125 TRP A O 1
ATOM 996 N N . HIS A 1 126 ? 13.976 3.745 -19.531 1.00 89.75 126 HIS A N 1
ATOM 997 C CA . HIS A 1 126 ? 15.026 4.659 -19.089 1.00 89.75 126 HIS A CA 1
ATOM 998 C C . HIS A 1 126 ? 15.871 5.167 -20.268 1.00 89.75 126 HIS A C 1
ATOM 1000 O O . HIS A 1 126 ? 16.048 6.380 -20.410 1.00 89.75 126 HIS A O 1
ATOM 1006 N N . ARG A 1 127 ? 16.346 4.274 -21.153 1.00 89.56 127 ARG A N 1
ATOM 1007 C CA . ARG A 1 127 ? 17.091 4.665 -22.365 1.00 89.56 127 ARG A CA 1
ATOM 1008 C C . ARG A 1 127 ? 16.234 5.514 -23.307 1.00 89.56 127 ARG A C 1
ATOM 1010 O O . ARG A 1 127 ? 16.711 6.545 -23.780 1.00 89.56 127 ARG A O 1
ATOM 1017 N N . ARG A 1 128 ? 14.960 5.155 -23.507 1.00 91.94 128 ARG A N 1
ATOM 1018 C CA . ARG A 1 128 ? 14.020 5.906 -24.355 1.00 91.94 128 ARG A CA 1
ATOM 1019 C C . ARG A 1 128 ? 13.788 7.334 -23.860 1.00 91.94 128 ARG A C 1
ATOM 1021 O O . ARG A 1 128 ? 13.930 8.278 -24.637 1.00 91.94 128 ARG A O 1
ATOM 1028 N N . TRP A 1 129 ? 13.462 7.514 -22.579 1.00 91.31 129 TRP A N 1
ATOM 1029 C CA . TRP A 1 129 ? 13.250 8.844 -21.999 1.00 91.31 129 TRP A CA 1
ATOM 1030 C C . TRP A 1 129 ? 14.533 9.674 -21.991 1.00 91.31 129 TRP A C 1
ATOM 1032 O O . TRP A 1 129 ? 14.489 10.866 -22.286 1.00 91.31 129 TRP A O 1
ATOM 1042 N N . LYS A 1 130 ? 15.684 9.050 -21.720 1.00 89.81 130 LYS A N 1
ATOM 1043 C CA . LYS A 1 130 ? 16.986 9.716 -21.779 1.00 89.81 130 LYS A CA 1
ATOM 1044 C C . LYS A 1 130 ? 17.290 10.240 -23.189 1.00 89.81 130 LYS A C 1
ATOM 1046 O O . LYS A 1 130 ? 17.571 11.427 -23.326 1.00 89.81 130 LYS A O 1
ATOM 1051 N N . ALA A 1 131 ? 17.140 9.410 -24.224 1.00 90.94 131 ALA A N 1
ATOM 1052 C CA . ALA A 1 131 ? 17.310 9.832 -25.617 1.00 90.94 131 ALA A CA 1
ATOM 1053 C C . ALA A 1 131 ? 16.341 10.972 -25.992 1.00 90.94 131 ALA A C 1
ATOM 1055 O O . ALA A 1 131 ? 16.765 11.985 -26.544 1.00 90.94 131 ALA A O 1
ATOM 1056 N N . GLN A 1 132 ? 15.066 10.872 -25.596 1.00 90.44 132 GLN A N 1
ATOM 1057 C CA . GLN A 1 132 ? 14.062 11.919 -25.821 1.00 90.44 132 GLN A CA 1
ATOM 1058 C C . GLN A 1 132 ? 14.426 13.261 -25.155 1.00 90.44 132 GLN A C 1
ATOM 1060 O O . GLN A 1 132 ? 14.189 14.313 -25.745 1.00 90.44 132 GLN A O 1
ATOM 1065 N N . ILE A 1 133 ? 14.994 13.241 -23.944 1.00 91.25 133 ILE A N 1
ATOM 1066 C CA . ILE A 1 133 ? 15.434 14.449 -23.223 1.00 91.25 133 ILE A CA 1
ATOM 1067 C C . ILE A 1 133 ? 16.696 15.050 -23.858 1.00 91.25 133 ILE A C 1
ATOM 1069 O O . ILE A 1 133 ? 16.837 16.272 -23.895 1.00 91.25 133 ILE A O 1
ATOM 1073 N N . GLN A 1 134 ? 17.611 14.211 -24.349 1.00 92.12 134 GLN A N 1
ATOM 1074 C CA . GLN A 1 134 ? 18.876 14.647 -24.950 1.00 92.12 134 GLN A CA 1
ATOM 1075 C C . GLN A 1 134 ? 18.741 15.047 -26.433 1.00 92.12 134 GLN A C 1
ATOM 1077 O O . GLN A 1 134 ? 19.584 15.783 -26.941 1.00 92.12 134 GLN A O 1
ATOM 1082 N N . GLY A 1 135 ? 17.657 14.639 -27.102 1.00 90.00 135 GLY A N 1
ATOM 1083 C CA . GLY A 1 135 ? 17.434 14.860 -28.536 1.00 90.00 135 GLY A CA 1
ATOM 1084 C C . GLY A 1 135 ? 18.114 13.821 -29.436 1.00 90.00 135 GLY A C 1
ATOM 1085 O O . GLY A 1 135 ? 18.227 14.043 -30.641 1.00 90.00 135 GLY A O 1
ATOM 1086 N N . ASP A 1 136 ? 18.560 12.705 -28.859 1.00 89.69 136 ASP A N 1
ATOM 1087 C CA . ASP A 1 136 ? 19.264 11.631 -29.556 1.00 89.69 136 ASP A CA 1
ATOM 1088 C C . ASP A 1 136 ? 18.295 10.662 -30.256 1.00 89.69 136 ASP A C 1
ATOM 1090 O O . ASP A 1 136 ? 17.133 10.502 -29.869 1.00 89.69 136 ASP A O 1
ATOM 1094 N N . ILE A 1 137 ? 18.786 9.969 -31.287 1.00 86.12 137 ILE A N 1
ATOM 1095 C CA . ILE A 1 137 ? 18.034 8.899 -31.952 1.00 86.12 137 ILE A CA 1
ATOM 1096 C C . ILE A 1 137 ? 17.996 7.682 -31.020 1.00 86.12 137 ILE A C 1
ATOM 1098 O O . ILE A 1 137 ? 19.039 7.135 -30.666 1.00 86.12 137 ILE A O 1
ATOM 1102 N N . PHE A 1 138 ? 16.794 7.241 -30.653 1.00 88.56 138 PHE A N 1
ATOM 1103 C CA . PHE A 1 138 ? 16.596 6.007 -29.897 1.00 88.56 138 PHE A CA 1
ATOM 1104 C C . PHE A 1 138 ? 16.601 4.793 -30.837 1.00 88.56 138 PHE A C 1
ATOM 1106 O O . PHE A 1 138 ? 15.776 4.713 -31.748 1.00 88.56 138 PHE A O 1
ATOM 1113 N N . ASP A 1 139 ? 17.513 3.850 -30.601 1.00 88.19 139 ASP A N 1
ATOM 1114 C CA . ASP A 1 139 ? 17.528 2.545 -31.264 1.00 88.19 139 ASP A CA 1
ATOM 1115 C C . ASP A 1 139 ? 16.646 1.562 -30.478 1.00 88.19 139 ASP A C 1
ATOM 1117 O O . ASP A 1 139 ? 16.958 1.200 -29.344 1.00 88.19 139 ASP A O 1
ATOM 1121 N N . GLU A 1 140 ? 15.533 1.126 -31.075 1.00 86.12 140 GLU A N 1
ATOM 1122 C CA . GLU A 1 140 ? 14.621 0.163 -30.440 1.00 86.12 140 GLU A CA 1
ATOM 1123 C C . GLU A 1 140 ? 15.198 -1.265 -30.374 1.00 86.12 140 GLU A C 1
ATOM 1125 O O . GLU A 1 140 ? 14.653 -2.099 -29.652 1.00 86.12 140 GLU A O 1
ATOM 1130 N N . THR A 1 141 ? 16.287 -1.552 -31.100 1.00 85.06 141 THR A N 1
ATOM 1131 C CA . THR A 1 141 ? 16.964 -2.862 -31.134 1.00 85.06 141 THR A CA 1
ATOM 1132 C C . THR A 1 141 ? 18.154 -2.969 -30.180 1.00 85.06 141 THR A C 1
ATOM 1134 O O . THR A 1 141 ? 18.680 -4.063 -29.976 1.00 85.06 141 THR A O 1
ATOM 1137 N N . ASP A 1 142 ? 18.562 -1.860 -29.560 1.00 80.56 142 ASP A N 1
ATOM 1138 C CA . ASP A 1 142 ? 19.586 -1.859 -28.522 1.00 80.56 142 ASP A CA 1
ATOM 1139 C C . ASP A 1 142 ? 19.052 -2.540 -27.246 1.00 80.56 142 ASP A C 1
ATOM 1141 O O . ASP A 1 142 ? 18.090 -2.076 -26.626 1.00 80.56 142 ASP A O 1
ATOM 1145 N N . GLU A 1 143 ? 19.699 -3.629 -26.827 1.00 77.06 143 GLU A N 1
ATOM 1146 C CA . GLU A 1 143 ? 19.422 -4.361 -25.581 1.00 77.06 143 GLU A CA 1
ATOM 1147 C C . GLU A 1 143 ? 20.459 -4.070 -24.476 1.00 77.06 143 GLU A C 1
ATOM 1149 O O . GLU A 1 143 ? 20.541 -4.814 -23.501 1.00 77.06 143 GLU A O 1
ATOM 1154 N N . SER A 1 144 ? 21.251 -2.995 -24.593 1.00 78.69 144 SER A N 1
ATOM 1155 C CA . SER A 1 144 ? 22.248 -2.632 -23.580 1.00 78.69 144 SER A CA 1
ATOM 1156 C C . SER A 1 144 ? 21.640 -2.447 -22.181 1.00 78.69 144 SER A C 1
ATOM 1158 O O . SER A 1 144 ? 20.617 -1.773 -21.995 1.00 78.69 144 SER A O 1
ATOM 1160 N N . GLU A 1 145 ? 22.291 -3.060 -21.187 1.00 70.94 145 GLU A N 1
ATOM 1161 C CA . GLU A 1 145 ? 21.957 -2.893 -19.771 1.00 70.94 145 GLU A CA 1
ATOM 1162 C C . GLU A 1 145 ? 22.292 -1.468 -19.319 1.00 70.94 145 GLU A C 1
ATOM 1164 O O . GLU A 1 145 ? 23.359 -0.924 -19.632 1.00 70.94 145 GLU A O 1
ATOM 1169 N N . VAL A 1 146 ? 21.394 -0.854 -18.550 1.00 69.56 146 VAL A N 1
ATOM 1170 C CA . VAL A 1 146 ? 21.645 0.475 -17.993 1.00 69.56 146 VAL A CA 1
ATOM 1171 C C . VAL A 1 146 ? 22.476 0.325 -16.725 1.00 69.56 146 VAL A C 1
ATOM 1173 O O . VAL A 1 146 ? 21.960 -0.033 -15.667 1.00 69.56 146 VAL A O 1
ATOM 1176 N N . PHE A 1 147 ? 23.764 0.671 -16.802 1.00 61.06 147 PHE A N 1
ATOM 1177 C CA . PHE A 1 147 ? 24.589 0.829 -15.603 1.00 61.06 147 PHE A CA 1
ATOM 1178 C C . PHE A 1 147 ? 24.170 2.091 -14.833 1.00 61.06 147 PHE A C 1
ATOM 1180 O O . PHE A 1 147 ? 24.741 3.175 -14.982 1.00 61.06 147 PHE A O 1
ATOM 1187 N N . ASP A 1 148 ? 23.128 1.949 -14.021 1.00 56.94 148 ASP A N 1
ATOM 1188 C CA . ASP A 1 148 ? 22.712 2.934 -13.033 1.00 56.94 148 ASP A CA 1
ATOM 1189 C C . ASP A 1 148 ? 23.767 2.971 -11.914 1.00 56.94 148 ASP A C 1
ATOM 1191 O O . ASP A 1 148 ? 23.906 2.046 -11.119 1.00 56.94 148 ASP A O 1
ATOM 1195 N N . ALA A 1 149 ? 24.563 4.040 -11.881 1.00 49.69 149 ALA A N 1
ATOM 1196 C CA . ALA A 1 149 ? 25.619 4.228 -10.888 1.00 49.69 149 ALA A CA 1
ATOM 1197 C C . ALA A 1 149 ? 25.094 4.733 -9.526 1.00 49.69 149 ALA A C 1
ATOM 1199 O O . ALA A 1 149 ? 25.888 5.066 -8.642 1.00 49.69 149 ALA A O 1
ATOM 1200 N N . SER A 1 150 ? 23.772 4.841 -9.342 1.00 54.31 150 SER A N 1
ATOM 1201 C CA . SER A 1 150 ? 23.187 5.185 -8.048 1.00 54.31 150 SER A CA 1
ATOM 1202 C C . SER A 1 150 ? 23.269 4.013 -7.065 1.00 54.31 150 SER A C 1
ATOM 1204 O O . SER A 1 150 ? 23.239 2.837 -7.431 1.00 54.31 150 SER A O 1
ATOM 1206 N N . ALA A 1 151 ? 23.281 4.325 -5.766 1.00 45.19 151 ALA A N 1
ATOM 1207 C CA . ALA A 1 151 ? 23.251 3.316 -4.704 1.00 45.19 151 ALA A CA 1
ATOM 1208 C C . ALA A 1 151 ? 21.965 2.450 -4.691 1.00 45.19 151 ALA A C 1
ATOM 1210 O O . ALA A 1 151 ? 21.864 1.520 -3.890 1.00 45.19 151 ALA A O 1
ATOM 1211 N N . ALA A 1 152 ? 20.986 2.741 -5.557 1.00 49.16 152 ALA A N 1
ATOM 1212 C CA . ALA A 1 152 ? 19.768 1.956 -5.728 1.00 49.16 152 ALA A CA 1
ATOM 1213 C C . ALA A 1 152 ? 19.939 0.733 -6.654 1.00 49.16 152 ALA A C 1
ATOM 1215 O O . ALA A 1 152 ? 19.062 -0.126 -6.655 1.00 49.16 152 ALA A O 1
ATOM 1216 N N . ALA A 1 153 ? 21.040 0.632 -7.410 1.00 46.94 153 ALA A N 1
ATOM 1217 C CA . ALA A 1 153 ? 21.231 -0.390 -8.448 1.00 46.94 153 ALA A CA 1
ATOM 1218 C C . ALA A 1 153 ? 22.370 -1.399 -8.182 1.00 46.94 153 ALA A C 1
ATOM 1220 O O . ALA A 1 153 ? 22.602 -2.300 -8.986 1.00 46.94 153 ALA A O 1
ATOM 1221 N N . THR A 1 154 ? 23.068 -1.296 -7.048 1.00 46.19 154 THR A N 1
ATOM 1222 C CA . THR A 1 154 ? 24.112 -2.256 -6.648 1.00 46.19 154 THR A CA 1
ATOM 1223 C C . THR A 1 154 ? 23.541 -3.672 -6.485 1.00 46.19 154 THR A C 1
ATOM 1225 O O . THR A 1 154 ? 22.530 -3.839 -5.806 1.00 46.19 154 THR A O 1
ATOM 1228 N N . GLU A 1 155 ? 24.227 -4.706 -6.997 1.00 44.81 155 GLU A N 1
ATOM 1229 C CA . GLU A 1 155 ? 23.785 -6.120 -6.956 1.00 44.81 155 GLU A CA 1
ATOM 1230 C C . GLU A 1 155 ? 23.274 -6.604 -5.587 1.00 44.81 155 GLU A C 1
ATOM 1232 O O . GLU A 1 155 ? 22.295 -7.345 -5.521 1.00 44.81 155 GLU A O 1
ATOM 1237 N N . ASN A 1 156 ? 23.866 -6.125 -4.488 1.00 47.06 156 ASN A N 1
ATOM 1238 C CA . ASN A 1 156 ? 23.432 -6.446 -3.124 1.00 47.06 156 ASN A CA 1
ATOM 1239 C C . ASN A 1 156 ? 21.977 -6.046 -2.795 1.00 47.06 156 ASN A C 1
ATOM 1241 O O . ASN A 1 156 ? 21.412 -6.620 -1.867 1.00 47.06 156 ASN A O 1
ATOM 1245 N N . ARG A 1 157 ? 21.363 -5.098 -3.522 1.00 49.09 157 ARG A N 1
ATOM 1246 C CA . ARG A 1 157 ? 19.943 -4.715 -3.369 1.00 49.09 157 ARG A CA 1
ATOM 1247 C C . ARG A 1 157 ? 18.982 -5.515 -4.251 1.00 49.09 157 ARG A C 1
ATOM 1249 O O . ARG A 1 157 ? 17.783 -5.461 -4.020 1.00 49.09 157 ARG A O 1
ATOM 1256 N N . PHE A 1 158 ? 19.476 -6.291 -5.218 1.00 48.22 158 PHE A N 1
ATOM 1257 C CA . PHE A 1 158 ? 18.634 -7.232 -5.968 1.00 48.22 158 PHE A CA 1
ATOM 1258 C C . PHE A 1 158 ? 18.458 -8.574 -5.249 1.00 48.22 158 PHE A C 1
ATOM 1260 O O . PHE A 1 158 ? 17.793 -9.463 -5.770 1.00 48.22 158 PHE A O 1
ATOM 1267 N N . ARG A 1 159 ? 19.038 -8.748 -4.056 1.00 56.31 159 ARG A N 1
ATOM 1268 C CA . ARG A 1 159 ? 18.858 -9.958 -3.260 1.00 56.31 159 ARG A CA 1
ATOM 1269 C C . ARG A 1 159 ? 17.538 -9.880 -2.495 1.00 56.31 159 ARG A C 1
ATOM 1271 O O . ARG A 1 159 ? 17.454 -9.160 -1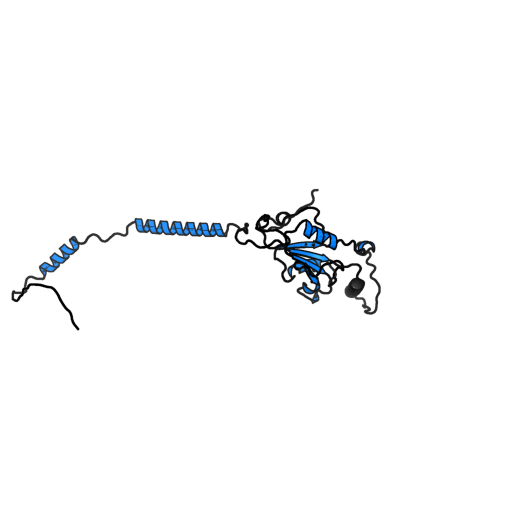.508 1.00 56.31 159 ARG A O 1
ATOM 1278 N N . ASP A 1 160 ? 16.542 -10.651 -2.930 1.00 64.75 160 ASP A N 1
ATOM 1279 C CA . ASP A 1 160 ? 15.304 -10.853 -2.170 1.00 64.75 160 ASP A CA 1
ATOM 1280 C C . ASP A 1 160 ? 15.645 -11.466 -0.798 1.00 64.75 160 ASP A C 1
ATOM 1282 O O . ASP A 1 160 ? 16.021 -12.636 -0.695 1.00 64.75 160 ASP A O 1
ATOM 1286 N N . ASN A 1 161 ? 15.577 -10.649 0.255 1.00 75.44 161 ASN A N 1
ATOM 1287 C CA . ASN A 1 161 ? 15.782 -11.073 1.641 1.00 75.44 161 ASN A CA 1
ATOM 1288 C C . ASN A 1 161 ? 14.470 -11.569 2.293 1.00 75.44 161 ASN A C 1
ATOM 1290 O O . ASN A 1 161 ? 14.415 -11.741 3.510 1.00 75.44 161 ASN A O 1
ATOM 1294 N N . GLU A 1 162 ? 13.414 -11.783 1.499 1.00 84.75 162 GLU A N 1
ATOM 1295 C CA . GLU A 1 162 ? 12.039 -12.043 1.931 1.00 84.75 162 GLU A CA 1
ATOM 1296 C C . GLU A 1 162 ? 11.445 -10.930 2.825 1.00 84.75 162 GLU A C 1
ATOM 1298 O O . GLU A 1 162 ? 10.565 -11.195 3.643 1.00 84.75 162 GLU A O 1
ATOM 1303 N N . GLU A 1 163 ? 11.892 -9.677 2.683 1.00 91.12 163 GLU A N 1
ATOM 1304 C CA . GLU A 1 163 ? 11.490 -8.536 3.532 1.00 91.12 163 GLU A CA 1
ATOM 1305 C C . GLU A 1 163 ? 9.957 -8.388 3.612 1.00 91.12 163 GLU A C 1
ATOM 1307 O O . GLU A 1 163 ? 9.388 -8.508 4.702 1.00 91.12 163 GLU A O 1
ATOM 1312 N N . LEU A 1 164 ? 9.263 -8.351 2.465 1.00 93.62 164 LEU A N 1
ATOM 1313 C CA . LEU A 1 164 ? 7.793 -8.358 2.399 1.00 93.62 164 LEU A CA 1
ATOM 1314 C C . LEU A 1 164 ? 7.149 -9.514 3.197 1.00 93.62 164 LEU A C 1
ATOM 1316 O O . LEU A 1 164 ? 6.101 -9.341 3.821 1.00 93.62 164 LEU A O 1
ATOM 1320 N N . ARG A 1 165 ? 7.757 -10.709 3.200 1.00 94.12 165 ARG A N 1
ATOM 1321 C CA . ARG A 1 165 ? 7.232 -11.900 3.893 1.00 94.12 165 ARG A CA 1
ATOM 1322 C C . ARG A 1 165 ? 7.234 -11.709 5.403 1.00 94.12 165 ARG A C 1
ATOM 1324 O O . ARG A 1 165 ? 6.284 -12.111 6.077 1.00 94.12 165 ARG A O 1
ATOM 1331 N N . TYR A 1 166 ? 8.307 -11.135 5.939 1.00 94.81 166 TYR A N 1
ATOM 1332 C CA . TYR A 1 166 ? 8.414 -10.829 7.362 1.00 94.81 166 TYR A CA 1
ATOM 1333 C C . TYR A 1 166 ? 7.580 -9.595 7.730 1.00 94.81 166 TYR A C 1
ATOM 1335 O O . TYR A 1 166 ? 6.980 -9.582 8.804 1.00 94.81 166 TYR A O 1
ATOM 1343 N N . SER A 1 167 ? 7.442 -8.623 6.823 1.00 96.00 167 SER A N 1
ATOM 1344 C CA . SER A 1 167 ? 6.606 -7.439 7.028 1.00 96.00 167 SER A CA 1
ATOM 1345 C C . SER A 1 167 ? 5.123 -7.806 7.155 1.00 96.00 167 SER A C 1
ATOM 1347 O O . SER A 1 167 ? 4.510 -7.497 8.180 1.00 96.00 167 SER A O 1
ATOM 1349 N N . LEU A 1 168 ? 4.570 -8.587 6.217 1.00 95.00 168 LEU A N 1
ATOM 1350 C CA . LEU A 1 168 ? 3.182 -9.073 6.288 1.00 95.00 168 LEU A CA 1
ATOM 1351 C C . LEU A 1 168 ? 2.902 -9.877 7.567 1.00 95.00 168 LEU A C 1
ATOM 1353 O O . LEU A 1 168 ? 1.855 -9.712 8.192 1.00 95.00 168 LEU A O 1
ATOM 1357 N N . ARG A 1 169 ? 3.857 -10.711 8.001 1.00 93.69 169 ARG A N 1
ATOM 1358 C CA . ARG A 1 169 ? 3.765 -11.439 9.279 1.00 93.69 169 ARG A CA 1
ATOM 1359 C C . ARG A 1 169 ? 3.780 -10.506 10.489 1.00 93.69 169 ARG A C 1
ATOM 1361 O O . ARG A 1 169 ? 3.121 -10.805 11.479 1.00 93.69 169 ARG A O 1
ATOM 1368 N N . SER A 1 170 ? 4.503 -9.387 10.419 1.00 96.06 170 SER A N 1
ATOM 1369 C CA . SER A 1 170 ? 4.505 -8.381 11.485 1.00 96.06 170 SER A CA 1
ATOM 1370 C C . SER A 1 170 ? 3.142 -7.689 11.613 1.00 96.06 170 SER A C 1
ATOM 1372 O O . SER A 1 170 ? 2.669 -7.522 12.732 1.00 96.06 170 SER A O 1
ATOM 1374 N N . ILE A 1 171 ? 2.448 -7.402 10.500 1.00 93.75 171 ILE A N 1
ATOM 1375 C CA . ILE A 1 171 ? 1.054 -6.920 10.518 1.00 93.75 171 ILE A CA 1
ATOM 1376 C C . ILE A 1 171 ? 0.127 -7.957 11.156 1.00 93.75 171 ILE A C 1
ATOM 1378 O O . ILE A 1 171 ? -0.623 -7.625 12.069 1.00 93.75 171 ILE A O 1
ATOM 1382 N N . GLU A 1 172 ? 0.199 -9.220 10.727 1.00 90.56 172 GLU A N 1
ATOM 1383 C CA . GLU A 1 172 ? -0.662 -10.285 11.258 1.00 90.56 172 GLU A CA 1
ATOM 1384 C C . GLU A 1 172 ? -0.453 -10.523 12.767 1.00 90.56 172 GLU A C 1
ATOM 1386 O O . GLU A 1 172 ? -1.415 -10.786 13.490 1.00 90.56 172 GLU A O 1
ATOM 1391 N N . MET A 1 173 ? 0.785 -10.381 13.253 1.00 91.19 173 MET A N 1
ATOM 1392 C CA . MET A 1 173 ? 1.146 -10.556 14.663 1.00 91.19 173 MET A CA 1
ATOM 1393 C C . MET A 1 173 ? 0.837 -9.333 15.541 1.00 91.19 173 MET A C 1
ATOM 1395 O O . MET A 1 173 ? 0.429 -9.501 16.690 1.00 91.19 173 MET A O 1
ATOM 1399 N N . TYR A 1 174 ? 1.060 -8.116 15.036 1.00 93.88 174 TYR A N 1
ATOM 1400 C CA . TYR A 1 174 ? 1.089 -6.896 15.852 1.00 93.88 174 TYR A CA 1
ATOM 1401 C C . TYR A 1 174 ? -0.016 -5.880 15.547 1.00 93.88 174 TYR A C 1
ATOM 1403 O O . TYR A 1 174 ? -0.302 -5.046 16.403 1.00 93.88 174 TYR A O 1
ATOM 1411 N N . ALA A 1 175 ? -0.672 -5.972 14.390 1.00 91.75 175 ALA A N 1
ATOM 1412 C CA . ALA A 1 175 ? -1.840 -5.173 14.021 1.00 91.75 175 ALA A CA 1
ATOM 1413 C C . ALA A 1 175 ? -3.010 -6.072 13.554 1.00 91.75 175 ALA A C 1
ATOM 1415 O O . ALA A 1 175 ? -3.530 -5.896 12.448 1.00 91.75 175 ALA A O 1
ATOM 1416 N N . PRO A 1 176 ? -3.469 -7.044 14.377 1.00 87.94 176 PRO A N 1
ATOM 1417 C CA . PRO A 1 176 ? -4.517 -7.991 13.979 1.00 87.94 176 PRO A CA 1
ATOM 1418 C C . PRO A 1 176 ? -5.813 -7.295 13.535 1.00 87.94 176 PRO A C 1
ATOM 1420 O O . PRO A 1 176 ? -6.508 -7.803 12.655 1.00 87.94 176 PRO A O 1
ATOM 1423 N N . TRP A 1 177 ? -6.084 -6.107 14.092 1.00 86.69 177 TRP A N 1
ATOM 1424 C CA . TRP A 1 177 ? -7.235 -5.243 13.824 1.00 86.69 177 TRP A CA 1
ATOM 1425 C C . TRP A 1 177 ? -7.350 -4.704 12.392 1.00 86.69 177 TRP A C 1
ATOM 1427 O O . TRP A 1 177 ? -8.418 -4.209 12.038 1.00 86.69 177 TRP A O 1
ATOM 1437 N N . VAL A 1 178 ? -6.311 -4.815 11.558 1.00 91.12 178 VAL A N 1
ATOM 1438 C CA . VAL A 1 178 ? -6.388 -4.485 10.125 1.00 91.12 178 VAL A CA 1
ATOM 1439 C C . VAL A 1 178 ? -7.512 -5.293 9.464 1.00 91.12 178 VAL A C 1
ATOM 1441 O O . VAL A 1 178 ? -7.640 -6.495 9.684 1.00 91.12 178 VAL A O 1
ATOM 1444 N N . ARG A 1 179 ? -8.336 -4.679 8.615 1.00 91.50 179 ARG A N 1
ATOM 1445 C CA . ARG A 1 179 ? -9.371 -5.390 7.854 1.00 91.50 179 ARG A CA 1
ATOM 1446 C C . ARG A 1 179 ? -8.735 -6.194 6.719 1.00 91.50 179 ARG A C 1
ATOM 1448 O O . ARG A 1 179 ? -8.789 -7.428 6.734 1.00 91.50 179 ARG A O 1
ATOM 1455 N N . HIS A 1 180 ? -8.146 -5.485 5.757 1.00 94.19 180 HIS A N 1
ATOM 1456 C CA . HIS A 1 180 ? -7.678 -6.020 4.477 1.00 94.19 180 HIS A CA 1
ATOM 1457 C C . HIS A 1 180 ? -6.268 -5.532 4.140 1.00 94.19 180 HIS A C 1
ATOM 1459 O O . HIS A 1 180 ? -5.870 -4.441 4.545 1.00 94.19 180 HIS A O 1
ATOM 1465 N N . VAL A 1 181 ? -5.533 -6.320 3.360 1.00 96.12 181 VAL A N 1
ATOM 1466 C CA . VAL A 1 181 ? -4.215 -5.975 2.824 1.00 96.12 181 VAL A CA 1
ATOM 1467 C C . VAL A 1 181 ? -4.289 -5.888 1.300 1.00 96.12 181 VAL A C 1
ATOM 1469 O O . VAL A 1 181 ? -4.715 -6.829 0.631 1.00 96.12 181 VAL A O 1
ATOM 1472 N N . TYR A 1 182 ? -3.841 -4.773 0.735 1.00 97.94 182 TYR A N 1
ATOM 1473 C CA . TYR A 1 182 ? -3.666 -4.597 -0.704 1.00 97.94 182 TYR A CA 1
ATOM 1474 C C . TYR A 1 182 ? -2.176 -4.615 -1.033 1.00 97.94 182 TYR A C 1
ATOM 1476 O O . TYR A 1 182 ? -1.426 -3.789 -0.527 1.00 97.94 182 TYR A O 1
ATOM 1484 N N . LEU A 1 183 ? -1.741 -5.550 -1.876 1.00 97.62 183 LEU A N 1
ATOM 1485 C CA . LEU A 1 183 ? -0.356 -5.655 -2.327 1.00 97.62 183 LEU A CA 1
ATOM 1486 C C . LEU A 1 183 ? -0.235 -5.093 -3.745 1.00 97.62 183 LEU A C 1
ATOM 1488 O O . LEU A 1 183 ? -0.636 -5.739 -4.715 1.00 97.62 183 LEU A O 1
ATOM 1492 N N . VAL A 1 184 ? 0.306 -3.885 -3.861 1.00 97.81 184 VAL A N 1
ATOM 1493 C CA . VAL A 1 184 ? 0.508 -3.172 -5.123 1.00 97.81 184 VAL A CA 1
ATOM 1494 C C . VAL A 1 184 ? 1.841 -3.580 -5.745 1.00 97.81 184 VAL A C 1
ATOM 1496 O O . VAL A 1 184 ? 2.897 -3.400 -5.140 1.00 97.81 184 VAL A O 1
ATOM 1499 N N . THR A 1 185 ? 1.799 -4.126 -6.962 1.00 95.62 185 THR A N 1
ATOM 1500 C CA . THR A 1 185 ? 2.985 -4.659 -7.663 1.00 95.62 185 THR A CA 1
ATOM 1501 C C . THR A 1 185 ? 3.017 -4.251 -9.136 1.00 95.62 185 THR A C 1
ATOM 1503 O O . THR A 1 185 ? 2.039 -3.732 -9.676 1.00 95.62 185 THR A O 1
ATOM 1506 N N . ASP A 1 186 ? 4.107 -4.533 -9.857 1.00 92.88 186 ASP A N 1
ATOM 1507 C CA . ASP A 1 186 ? 4.108 -4.507 -11.333 1.00 92.88 186 ASP A CA 1
ATOM 1508 C C . ASP A 1 186 ? 3.502 -5.788 -11.961 1.00 92.88 186 ASP A C 1
ATOM 1510 O O . ASP A 1 186 ? 4.017 -6.379 -12.910 1.00 92.88 186 ASP A O 1
ATOM 1514 N N . GLY A 1 187 ? 2.405 -6.294 -11.390 1.00 91.69 187 GLY A N 1
ATOM 1515 C CA . GLY A 1 187 ? 1.780 -7.555 -11.809 1.00 91.69 187 GLY A CA 1
ATOM 1516 C C . GLY A 1 187 ? 2.592 -8.812 -11.466 1.00 91.69 187 GLY A C 1
ATOM 1517 O O . GLY A 1 187 ? 2.245 -9.904 -11.909 1.00 91.69 187 GLY A O 1
ATOM 1518 N N . GLN A 1 188 ? 3.658 -8.666 -10.680 1.00 91.62 188 GLN A N 1
ATOM 1519 C CA . GLN A 1 188 ? 4.415 -9.765 -10.086 1.00 91.62 188 GLN A CA 1
ATOM 1520 C C . GLN A 1 188 ? 3.674 -10.311 -8.857 1.00 91.62 188 GLN A C 1
ATOM 1522 O O . GLN A 1 188 ? 2.948 -9.576 -8.183 1.00 91.62 188 GLN A O 1
ATOM 1527 N N . ILE A 1 189 ? 3.892 -11.589 -8.545 1.00 93.69 189 ILE A N 1
ATOM 1528 C CA . ILE A 1 189 ? 3.330 -12.277 -7.376 1.00 93.69 189 ILE A CA 1
ATOM 1529 C C . ILE A 1 189 ? 4.487 -12.988 -6.652 1.00 93.69 189 ILE A C 1
ATOM 1531 O O . ILE A 1 189 ? 5.194 -13.762 -7.302 1.00 93.69 189 ILE A O 1
ATOM 1535 N N . PRO A 1 190 ? 4.720 -12.758 -5.345 1.00 91.31 190 PRO A N 1
ATOM 1536 C CA . PRO A 1 190 ? 5.721 -13.505 -4.587 1.00 91.31 190 PRO A CA 1
ATOM 1537 C C . PRO A 1 190 ? 5.356 -14.996 -4.496 1.00 91.31 190 PRO A C 1
ATOM 1539 O O . PRO A 1 190 ? 4.253 -15.346 -4.085 1.00 91.31 190 PRO A O 1
ATOM 1542 N N . ASN A 1 191 ? 6.297 -15.889 -4.817 1.00 91.00 191 ASN A N 1
ATOM 1543 C CA . ASN A 1 191 ? 6.049 -17.340 -4.911 1.00 91.00 191 ASN A CA 1
ATOM 1544 C C . ASN A 1 191 ? 5.580 -18.004 -3.599 1.00 91.00 191 ASN A C 1
ATOM 1546 O O . ASN A 1 191 ? 5.019 -19.096 -3.624 1.00 91.00 191 ASN A O 1
ATOM 1550 N N . TRP A 1 192 ? 5.849 -17.380 -2.450 1.00 91.50 192 TRP A N 1
ATOM 1551 C CA . TRP A 1 192 ? 5.470 -17.864 -1.117 1.00 91.50 192 TRP A CA 1
ATOM 1552 C C . TRP A 1 192 ? 4.106 -17.336 -0.637 1.00 91.50 192 TRP A C 1
ATOM 1554 O O . TRP A 1 192 ? 3.662 -17.711 0.450 1.00 91.50 192 TRP A O 1
ATOM 1564 N N . LEU A 1 193 ? 3.468 -16.436 -1.392 1.00 93.50 193 LEU A N 1
ATOM 1565 C CA . LEU A 1 193 ? 2.270 -15.710 -0.976 1.00 93.50 193 LEU A CA 1
ATOM 1566 C C . LEU A 1 193 ? 1.004 -16.550 -1.183 1.00 93.50 193 LEU A C 1
ATOM 1568 O O . LEU A 1 193 ? 0.735 -17.029 -2.283 1.00 93.50 193 LEU A O 1
ATOM 1572 N N . ASN A 1 194 ? 0.185 -16.688 -0.137 1.00 90.12 194 ASN A N 1
ATOM 1573 C CA . ASN A 1 194 ? -1.115 -17.344 -0.256 1.00 90.12 194 ASN A CA 1
ATOM 1574 C C . ASN A 1 194 ? -2.150 -16.397 -0.889 1.00 90.12 194 ASN A C 1
ATOM 1576 O O . ASN A 1 194 ? -2.782 -15.599 -0.194 1.00 90.12 194 ASN A O 1
ATOM 1580 N N . VAL A 1 195 ? -2.341 -16.523 -2.203 1.00 91.44 195 VAL A N 1
ATOM 1581 C CA . VAL A 1 195 ? -3.309 -15.732 -2.983 1.00 91.44 195 VAL A CA 1
ATOM 1582 C C . VAL A 1 195 ? -4.777 -16.108 -2.737 1.00 91.44 195 VAL A C 1
ATOM 1584 O O . VAL A 1 195 ? -5.662 -15.392 -3.192 1.00 91.44 195 VAL A O 1
ATOM 1587 N N . GLU A 1 196 ? -5.057 -17.199 -2.016 1.00 91.06 196 GLU A N 1
ATOM 1588 C CA . GLU A 1 196 ? -6.423 -17.617 -1.659 1.00 91.06 196 GLU A CA 1
ATOM 1589 C C . GLU A 1 196 ? -6.944 -16.925 -0.384 1.00 91.06 196 GLU A C 1
ATOM 1591 O O . GLU A 1 196 ? -8.097 -17.115 0.004 1.00 91.06 196 GLU A O 1
ATOM 1596 N N . SER A 1 197 ? -6.110 -16.123 0.292 1.00 88.62 197 SER A N 1
ATOM 1597 C CA . SER A 1 197 ? -6.511 -15.402 1.503 1.00 88.62 197 SER A CA 1
ATOM 1598 C C . SER A 1 197 ? -7.579 -14.340 1.193 1.00 88.62 197 SER A C 1
ATOM 1600 O O . SER A 1 197 ? -7.293 -13.388 0.466 1.00 88.62 197 SER A O 1
ATOM 1602 N N . PRO A 1 198 ? -8.780 -14.398 1.803 1.00 89.06 198 PRO A N 1
ATOM 1603 C CA . PRO A 1 198 ? -9.844 -13.424 1.549 1.00 89.06 198 PRO A CA 1
ATOM 1604 C C . PRO A 1 198 ? -9.553 -12.028 2.126 1.00 89.06 198 PRO A C 1
ATOM 1606 O O . PRO A 1 198 ? -10.334 -11.111 1.896 1.00 89.06 198 PRO A O 1
ATOM 1609 N N . ARG A 1 199 ? -8.457 -11.864 2.884 1.00 89.25 199 ARG A N 1
ATOM 1610 C CA . ARG A 1 199 ? -7.977 -10.584 3.442 1.00 89.25 199 ARG A CA 1
ATOM 1611 C C . ARG A 1 199 ? -6.835 -9.965 2.627 1.00 89.25 199 ARG A C 1
ATOM 1613 O O . ARG A 1 199 ? -6.208 -9.024 3.103 1.00 89.25 199 ARG A O 1
ATOM 1620 N N . LEU A 1 200 ? -6.526 -10.504 1.446 1.00 94.19 200 LEU A N 1
ATOM 1621 C CA . LEU A 1 200 ? -5.414 -10.066 0.608 1.00 94.19 200 LEU A CA 1
ATOM 1622 C C . LEU A 1 200 ? -5.869 -9.869 -0.843 1.00 94.19 200 LEU A C 1
ATOM 1624 O O . LEU A 1 200 ? -6.410 -10.784 -1.453 1.00 94.19 200 LEU A O 1
ATOM 1628 N N . THR A 1 201 ? -5.587 -8.701 -1.420 1.00 96.50 201 THR A N 1
ATOM 1629 C CA . THR A 1 201 ? -5.794 -8.432 -2.853 1.00 96.50 201 THR A CA 1
ATOM 1630 C C . THR A 1 201 ? -4.488 -7.975 -3.487 1.00 96.50 201 THR A C 1
ATOM 1632 O O . THR A 1 201 ? -3.893 -7.001 -3.035 1.00 96.50 201 THR A O 1
ATOM 1635 N N . ILE A 1 202 ? -4.054 -8.632 -4.564 1.00 97.25 202 ILE A N 1
ATOM 1636 C CA . ILE A 1 202 ? -2.917 -8.167 -5.371 1.00 97.25 202 ILE A CA 1
ATOM 1637 C C . ILE A 1 202 ? -3.435 -7.193 -6.432 1.00 97.25 202 ILE A C 1
ATOM 1639 O O . ILE A 1 202 ? -4.374 -7.509 -7.161 1.00 97.25 202 ILE A O 1
ATOM 1643 N N . VAL A 1 203 ? -2.819 -6.015 -6.526 1.00 97.44 203 VAL A N 1
ATOM 1644 C CA . VAL A 1 203 ? -3.241 -4.921 -7.408 1.00 97.44 203 VAL A CA 1
ATOM 1645 C C . VAL A 1 203 ? -2.082 -4.528 -8.333 1.00 97.44 203 VAL A C 1
ATOM 1647 O O . VAL A 1 203 ? -1.054 -4.051 -7.858 1.00 97.44 203 VAL A O 1
ATOM 1650 N N . PRO A 1 204 ? -2.200 -4.674 -9.664 1.00 96.62 204 PRO A N 1
ATOM 1651 C CA . PRO A 1 204 ? -1.199 -4.135 -10.581 1.00 96.62 204 PRO A CA 1
ATOM 1652 C C . PRO A 1 204 ? -1.213 -2.603 -10.520 1.00 96.62 204 PRO A C 1
ATOM 1654 O O . PRO A 1 204 ? -2.260 -2.008 -10.776 1.00 96.62 204 PRO A O 1
ATOM 1657 N N . HIS A 1 205 ? -0.085 -1.941 -10.250 1.00 96.50 205 HIS A N 1
ATOM 1658 C CA . HIS A 1 205 ? -0.052 -0.481 -10.068 1.00 96.50 205 HIS A CA 1
ATOM 1659 C C . HIS A 1 205 ? -0.597 0.284 -11.293 1.00 96.50 205 HIS A C 1
ATOM 1661 O O . HIS A 1 205 ? -1.281 1.288 -11.153 1.00 96.50 205 HIS A O 1
ATOM 1667 N N . ARG A 1 206 ? -0.417 -0.237 -12.514 1.00 96.00 206 ARG A N 1
ATOM 1668 C CA . ARG A 1 206 ? -1.024 0.324 -13.740 1.00 96.00 206 ARG A CA 1
ATOM 1669 C C . ARG A 1 206 ? -2.556 0.471 -13.699 1.00 96.00 206 ARG A C 1
ATOM 1671 O O . ARG A 1 206 ? -3.105 1.288 -14.431 1.00 96.00 206 ARG A O 1
ATOM 1678 N N . SER A 1 207 ? -3.247 -0.306 -12.860 1.00 96.31 207 SER A N 1
ATOM 1679 C CA . SER A 1 207 ? -4.711 -0.261 -12.715 1.00 96.31 207 SER A CA 1
ATOM 1680 C C . SER A 1 207 ? -5.224 0.871 -11.819 1.00 96.31 207 SER A C 1
ATOM 1682 O O . SER A 1 207 ? -6.399 1.210 -11.921 1.00 96.31 207 SER A O 1
ATOM 1684 N N . ILE A 1 208 ? -4.361 1.474 -10.991 1.00 97.00 208 ILE A N 1
ATOM 1685 C CA . ILE A 1 208 ? -4.726 2.581 -10.087 1.00 97.00 208 ILE A CA 1
ATOM 1686 C C . ILE A 1 208 ? -4.400 3.966 -10.665 1.00 97.00 208 ILE A C 1
ATOM 1688 O O . ILE A 1 208 ? -4.817 4.976 -10.114 1.00 97.00 208 ILE A O 1
ATOM 1692 N N . PHE A 1 209 ? -3.706 4.041 -11.806 1.00 97.06 209 PHE A N 1
ATOM 1693 C CA . PHE A 1 209 ? -3.437 5.312 -12.483 1.00 97.06 209 PHE A CA 1
ATOM 1694 C C . PHE A 1 209 ? -4.673 5.823 -13.230 1.00 97.06 209 PHE A C 1
ATOM 1696 O O . PHE A 1 209 ? -5.048 5.287 -14.277 1.00 97.06 209 PHE A O 1
ATOM 1703 N N . ALA A 1 210 ? -5.249 6.924 -12.739 1.00 92.81 210 ALA A N 1
ATOM 1704 C CA . ALA A 1 210 ? -6.401 7.580 -13.361 1.00 92.81 210 ALA A CA 1
ATOM 1705 C C . ALA A 1 210 ? -6.130 8.027 -14.813 1.00 92.81 210 ALA A C 1
ATOM 1707 O O . ALA A 1 210 ? -7.012 7.933 -15.667 1.00 92.81 210 ALA A O 1
ATOM 1708 N N . ASN A 1 211 ? -4.902 8.471 -15.117 1.00 94.44 211 ASN A N 1
ATOM 1709 C CA . ASN A 1 211 ? -4.462 8.747 -16.484 1.00 94.44 211 ASN A CA 1
ATOM 1710 C C . ASN A 1 211 ? -3.456 7.695 -16.969 1.00 94.44 211 ASN A C 1
ATOM 1712 O O . ASN A 1 211 ? -2.299 7.670 -16.553 1.00 94.44 211 ASN A O 1
ATOM 1716 N N . GLN A 1 212 ? -3.888 6.880 -17.928 1.00 94.06 212 GLN A N 1
ATOM 1717 C CA . GLN A 1 212 ? -3.068 5.837 -18.543 1.00 94.06 212 GLN A CA 1
ATOM 1718 C C . GLN A 1 212 ? -1.908 6.397 -19.391 1.00 94.06 212 GLN A C 1
ATOM 1720 O O . GLN A 1 212 ? -0.946 5.679 -19.638 1.00 94.06 212 GLN A O 1
ATOM 1725 N N . SER A 1 213 ? -1.927 7.681 -19.785 1.00 95.12 213 SER A N 1
ATOM 1726 C CA . SER A 1 213 ? -0.792 8.311 -20.484 1.00 95.12 213 SER A CA 1
ATOM 1727 C C . SER A 1 213 ? 0.402 8.631 -19.572 1.00 95.12 213 SER A C 1
ATOM 1729 O O . SER A 1 213 ? 1.409 9.136 -20.061 1.00 95.12 213 SER A O 1
ATOM 1731 N N . HIS A 1 214 ? 0.287 8.407 -18.258 1.00 94.00 214 HIS A N 1
ATOM 1732 C CA . HIS A 1 214 ? 1.401 8.512 -17.305 1.00 94.00 214 HIS A CA 1
ATOM 1733 C C . HIS A 1 214 ? 2.187 7.195 -17.170 1.00 94.00 214 HIS A C 1
ATOM 1735 O O . HIS A 1 214 ? 3.154 7.139 -16.415 1.00 94.00 214 HIS A O 1
ATOM 1741 N N . LEU A 1 215 ? 1.757 6.136 -17.864 1.00 94.81 215 LEU A N 1
ATOM 1742 C CA . LEU A 1 215 ? 2.381 4.818 -17.839 1.00 94.81 215 LEU A CA 1
ATOM 1743 C C . LEU A 1 215 ? 3.302 4.612 -19.059 1.00 94.81 215 LEU A C 1
ATOM 1745 O O . LEU A 1 215 ? 3.035 5.173 -20.125 1.00 94.81 215 LEU A O 1
ATOM 1749 N N . PRO A 1 216 ? 4.342 3.766 -18.939 1.00 94.69 216 PRO A N 1
ATOM 1750 C CA . PRO A 1 216 ? 4.741 3.031 -17.735 1.00 94.69 216 PRO A CA 1
ATOM 1751 C C . PRO A 1 216 ? 5.492 3.908 -16.728 1.00 94.69 216 PRO A C 1
ATOM 1753 O O . PRO A 1 216 ? 6.005 4.973 -17.061 1.00 94.69 216 PRO A O 1
ATOM 1756 N N . VAL A 1 217 ? 5.556 3.445 -15.479 1.00 92.12 217 VAL A N 1
ATOM 1757 C CA . VAL A 1 217 ? 6.146 4.183 -14.358 1.00 92.12 217 VAL A CA 1
ATOM 1758 C C . VAL A 1 217 ? 6.927 3.235 -13.449 1.00 92.12 217 VAL A C 1
ATOM 1760 O O . VAL A 1 217 ? 6.481 2.136 -13.144 1.00 92.12 217 VAL A O 1
ATOM 1763 N N . PHE A 1 218 ? 8.104 3.676 -13.004 1.00 91.19 218 PHE A N 1
ATOM 1764 C CA . PHE A 1 218 ? 9.013 2.902 -12.141 1.00 91.19 218 PHE A CA 1
ATOM 1765 C C . PHE A 1 218 ? 9.404 3.679 -10.871 1.00 91.19 218 PHE A C 1
ATOM 1767 O O . PHE A 1 218 ? 10.415 3.386 -10.239 1.00 91.19 218 PHE A O 1
ATOM 1774 N N . SER A 1 219 ? 8.634 4.719 -10.539 1.00 90.00 219 SER A N 1
ATOM 1775 C CA . SER A 1 219 ? 8.893 5.666 -9.451 1.00 90.00 219 SER A CA 1
ATOM 1776 C C . SER A 1 219 ? 7.894 5.443 -8.319 1.00 90.00 219 SER A C 1
ATOM 1778 O O . SER A 1 219 ? 6.698 5.663 -8.526 1.00 90.00 219 SER A O 1
ATOM 1780 N N . SER A 1 220 ? 8.365 5.035 -7.134 1.00 90.81 220 SER A N 1
ATOM 1781 C CA . SER A 1 220 ? 7.493 4.770 -5.979 1.00 90.81 220 SER A CA 1
ATOM 1782 C C . SER A 1 220 ? 6.620 5.975 -5.611 1.00 90.81 220 SER A C 1
ATOM 1784 O O . SER A 1 220 ? 5.409 5.788 -5.594 1.00 90.81 220 SER A O 1
ATOM 1786 N N . PRO A 1 221 ? 7.130 7.224 -5.499 1.00 94.19 221 PRO A N 1
ATOM 1787 C CA . PRO A 1 221 ? 6.287 8.386 -5.190 1.00 94.19 221 PRO A CA 1
ATOM 1788 C C . PRO A 1 221 ? 5.147 8.635 -6.189 1.00 94.19 221 PRO A C 1
ATOM 1790 O O . PRO A 1 221 ? 4.092 9.144 -5.821 1.00 94.19 221 PRO A O 1
ATOM 1793 N N . ALA A 1 222 ? 5.330 8.270 -7.464 1.00 94.88 222 ALA A N 1
ATOM 1794 C CA . ALA A 1 222 ? 4.268 8.388 -8.462 1.00 94.88 222 ALA A CA 1
ATOM 1795 C C . ALA A 1 222 ? 3.192 7.301 -8.289 1.00 94.88 222 ALA A C 1
ATOM 1797 O O . ALA A 1 222 ? 2.016 7.566 -8.528 1.00 94.88 222 ALA A O 1
ATOM 1798 N N . ILE A 1 223 ? 3.581 6.095 -7.865 1.00 95.62 223 ILE A N 1
ATOM 1799 C CA . ILE A 1 223 ? 2.664 4.989 -7.551 1.00 95.62 223 ILE A CA 1
ATOM 1800 C C . ILE A 1 223 ? 1.921 5.272 -6.234 1.00 95.62 223 ILE A C 1
ATOM 1802 O O . ILE A 1 223 ? 0.698 5.156 -6.186 1.00 95.62 223 ILE A O 1
ATOM 1806 N N . GLU A 1 224 ? 2.647 5.712 -5.204 1.00 95.50 224 GLU A N 1
ATOM 1807 C CA . GLU A 1 224 ? 2.143 6.118 -3.885 1.00 95.50 224 GLU A CA 1
ATOM 1808 C C . GLU A 1 224 ? 1.047 7.188 -3.997 1.00 95.50 224 GLU A C 1
ATOM 1810 O O . GLU A 1 224 ? -0.008 7.073 -3.375 1.00 95.50 224 GLU A O 1
ATOM 1815 N N . ALA A 1 225 ? 1.242 8.180 -4.872 1.00 95.94 225 ALA A N 1
ATOM 1816 C CA . ALA A 1 225 ? 0.279 9.248 -5.140 1.00 95.94 225 ALA A CA 1
ATOM 1817 C C . ALA A 1 225 ? -1.022 8.805 -5.853 1.00 95.94 225 ALA A C 1
ATOM 1819 O O . ALA A 1 225 ? -1.851 9.658 -6.159 1.00 95.94 225 ALA A O 1
ATOM 1820 N N . ASN A 1 226 ? -1.193 7.511 -6.156 1.00 96.81 226 ASN A N 1
ATOM 1821 C CA . ASN A 1 226 ? -2.400 6.954 -6.780 1.00 96.81 226 ASN A CA 1
ATOM 1822 C C . ASN A 1 226 ? -3.048 5.823 -5.949 1.00 96.81 226 ASN A C 1
ATOM 1824 O O . ASN A 1 226 ? -4.029 5.232 -6.408 1.00 96.81 226 ASN A O 1
ATOM 1828 N N . LEU A 1 227 ? -2.519 5.479 -4.762 1.00 97.25 227 LEU A N 1
ATOM 1829 C CA . LEU A 1 227 ? -2.986 4.332 -3.958 1.00 97.25 227 LEU A CA 1
ATOM 1830 C C . LEU A 1 227 ? -4.453 4.450 -3.511 1.00 97.25 227 LEU A C 1
ATOM 1832 O O . LEU A 1 227 ? -5.133 3.442 -3.342 1.00 97.25 227 LEU A O 1
ATOM 1836 N N . ASP A 1 228 ? -4.959 5.671 -3.367 1.00 96.50 228 ASP A N 1
ATOM 1837 C CA . ASP A 1 228 ? -6.353 5.985 -3.045 1.00 96.50 228 ASP A CA 1
ATOM 1838 C C . ASP A 1 228 ? -7.357 5.501 -4.111 1.00 96.50 228 ASP A C 1
ATOM 1840 O O . ASP A 1 228 ? -8.528 5.278 -3.803 1.00 96.50 228 ASP A O 1
ATOM 1844 N N . ASN A 1 229 ? -6.902 5.259 -5.346 1.00 96.94 229 ASN A N 1
ATOM 1845 C CA . ASN A 1 229 ? -7.731 4.745 -6.440 1.00 96.94 229 ASN A CA 1
ATOM 1846 C C . ASN A 1 229 ? -7.959 3.218 -6.390 1.00 96.94 229 ASN A C 1
ATOM 1848 O O . ASN A 1 229 ? -8.623 2.675 -7.277 1.00 96.94 229 ASN A O 1
ATOM 1852 N N . ILE A 1 230 ? -7.425 2.499 -5.392 1.00 98.06 230 ILE A N 1
ATOM 1853 C CA . ILE A 1 230 ? -7.626 1.047 -5.242 1.00 98.06 230 ILE A CA 1
ATOM 1854 C C . ILE A 1 230 ? -9.120 0.728 -5.004 1.00 98.06 230 ILE A C 1
ATOM 1856 O O . ILE A 1 230 ? -9.691 1.144 -3.990 1.00 98.06 230 ILE A O 1
ATOM 1860 N N . PRO A 1 231 ? -9.779 -0.070 -5.870 1.00 95.50 231 PRO A N 1
ATOM 1861 C CA . PRO A 1 231 ? -11.187 -0.413 -5.687 1.00 95.50 231 PRO A CA 1
ATOM 1862 C C . PRO A 1 231 ? -11.435 -1.205 -4.394 1.00 95.50 231 PRO A C 1
ATOM 1864 O O . PRO A 1 231 ? -10.897 -2.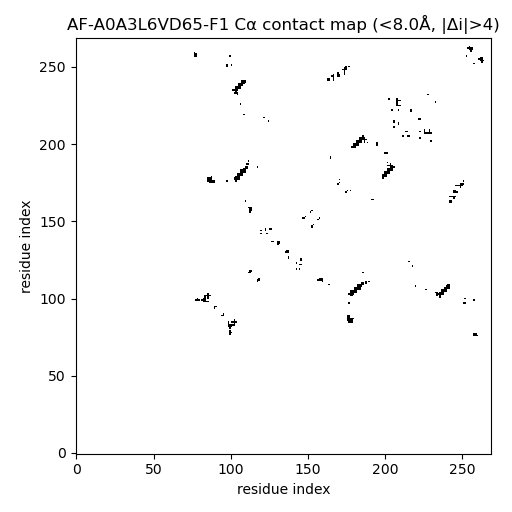294 -4.208 1.00 95.50 231 PRO A O 1
ATOM 1867 N N . GLY A 1 232 ? -12.300 -0.676 -3.523 1.00 93.75 232 GLY A N 1
ATOM 1868 C CA . GLY A 1 232 ? -12.672 -1.301 -2.245 1.00 93.75 232 GLY A CA 1
ATOM 1869 C C . GLY A 1 232 ? -11.789 -0.920 -1.050 1.00 93.75 232 GLY A C 1
ATOM 1870 O O . GLY A 1 232 ? -12.113 -1.306 0.082 1.00 93.75 232 GLY A O 1
ATOM 1871 N N . LEU A 1 233 ? -10.723 -0.144 -1.275 1.00 96.19 233 LEU A N 1
ATOM 1872 C CA . LEU A 1 233 ? -9.896 0.419 -0.211 1.00 96.19 233 LEU A CA 1
ATOM 1873 C C . LEU A 1 233 ? -10.749 1.280 0.731 1.00 96.19 233 LEU A C 1
ATOM 1875 O O . LEU A 1 233 ? -11.658 1.999 0.308 1.00 96.19 233 LEU A O 1
ATOM 1879 N N . SER A 1 234 ? -10.492 1.171 2.030 1.00 92.62 234 SER A N 1
ATOM 1880 C CA . SER A 1 234 ? -11.127 2.019 3.033 1.00 92.62 234 SER A CA 1
ATOM 1881 C C . SER A 1 234 ? -10.671 3.474 2.905 1.00 92.62 234 SER A C 1
ATOM 1883 O O . SER A 1 234 ? -9.532 3.756 2.546 1.00 92.6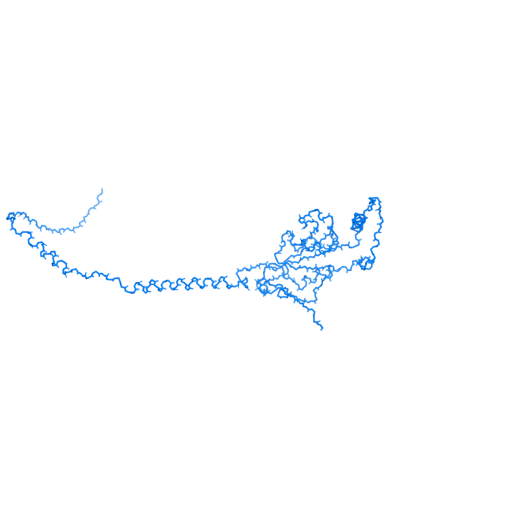2 234 SER A O 1
ATOM 1885 N N . SER A 1 235 ? -11.532 4.412 3.307 1.00 89.25 235 SER A N 1
ATOM 1886 C CA . SER A 1 235 ? -11.166 5.829 3.454 1.00 89.25 235 SER A CA 1
ATOM 1887 C C . SER A 1 235 ? -10.111 6.079 4.540 1.00 89.25 235 SER A C 1
ATOM 1889 O O . SER A 1 235 ? -9.623 7.197 4.663 1.00 89.25 235 SER A O 1
ATOM 1891 N N . LEU A 1 236 ? -9.799 5.066 5.354 1.00 89.62 236 LEU A N 1
ATOM 1892 C CA . LEU A 1 236 ? -8.687 5.055 6.295 1.00 89.62 236 LEU A CA 1
ATOM 1893 C C . LEU A 1 236 ? -7.821 3.825 6.007 1.00 89.62 236 LEU A C 1
ATOM 1895 O O . LEU A 1 236 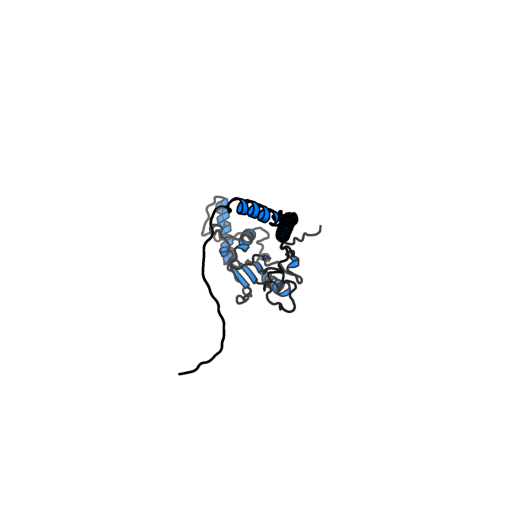? -8.273 2.691 6.163 1.00 89.62 236 LEU A O 1
ATOM 1899 N N . PHE A 1 237 ? -6.579 4.046 5.590 1.00 94.69 237 PHE A N 1
ATOM 1900 C CA . PHE A 1 237 ? -5.607 2.986 5.342 1.00 94.69 237 PHE A CA 1
ATOM 1901 C C . PHE A 1 237 ? -4.217 3.409 5.814 1.00 94.69 237 PHE A C 1
ATOM 1903 O O . PHE A 1 237 ? -3.925 4.600 5.925 1.00 94.69 237 PHE A O 1
ATOM 1910 N N . LEU A 1 238 ? -3.359 2.429 6.083 1.00 95.12 238 LEU A N 1
ATOM 1911 C CA . LEU A 1 238 ? -1.940 2.640 6.344 1.00 95.12 238 LEU A CA 1
ATOM 1912 C C . LEU A 1 238 ? -1.131 2.268 5.102 1.00 95.12 238 LEU A C 1
ATOM 1914 O O . LEU A 1 238 ? -1.375 1.226 4.495 1.00 95.12 238 LEU A O 1
ATOM 1918 N N . TYR A 1 239 ? -0.147 3.089 4.751 1.00 95.94 239 TYR A N 1
ATOM 1919 C CA . TYR A 1 239 ? 0.862 2.736 3.756 1.00 95.94 239 TYR A CA 1
ATOM 1920 C C . TYR A 1 239 ? 2.064 2.081 4.446 1.00 95.94 239 TYR A C 1
ATOM 1922 O O . TYR A 1 239 ? 2.569 2.606 5.438 1.00 95.94 239 TYR A O 1
ATOM 1930 N N . PHE A 1 240 ? 2.517 0.948 3.913 1.00 95.31 240 PHE A N 1
ATOM 1931 C CA . PHE A 1 240 ? 3.761 0.284 4.289 1.00 95.31 240 PHE A CA 1
ATOM 1932 C C . PHE A 1 240 ? 4.593 0.045 3.028 1.00 95.31 240 PHE A C 1
ATOM 1934 O O . PHE A 1 240 ? 4.081 -0.480 2.039 1.00 95.31 240 PHE A O 1
ATOM 1941 N N . ASN A 1 241 ? 5.888 0.361 3.070 1.00 91.62 241 ASN A N 1
ATOM 1942 C CA . ASN A 1 241 ? 6.815 -0.231 2.110 1.00 91.62 241 ASN A CA 1
ATOM 1943 C C . ASN A 1 241 ? 7.178 -1.666 2.549 1.00 91.62 241 ASN A C 1
ATOM 1945 O O . ASN A 1 241 ? 6.951 -2.054 3.699 1.00 91.62 241 ASN A O 1
ATOM 1949 N N . ASP A 1 242 ? 7.714 -2.471 1.636 1.00 89.81 242 ASP A N 1
ATOM 1950 C CA . ASP A 1 242 ? 8.055 -3.877 1.873 1.00 89.81 242 ASP A CA 1
ATOM 1951 C C . ASP A 1 242 ? 9.141 -4.112 2.940 1.00 89.81 242 ASP A C 1
ATOM 1953 O O . ASP A 1 242 ? 9.154 -5.174 3.568 1.00 89.81 242 ASP A O 1
ATOM 1957 N N . ASP A 1 243 ? 9.988 -3.113 3.191 1.00 89.81 243 ASP A N 1
ATOM 1958 C CA . ASP A 1 243 ? 11.056 -3.095 4.200 1.00 89.81 243 ASP A CA 1
ATOM 1959 C C . ASP A 1 243 ? 10.650 -2.469 5.556 1.00 89.81 243 ASP A C 1
ATOM 1961 O O . ASP A 1 243 ? 11.489 -2.291 6.443 1.00 89.81 243 ASP A O 1
ATOM 1965 N N . VAL A 1 244 ? 9.362 -2.161 5.761 1.00 92.56 244 VAL A N 1
ATOM 1966 C CA . VAL A 1 244 ? 8.833 -1.622 7.028 1.00 92.56 244 VAL A CA 1
ATOM 1967 C C . VAL A 1 244 ? 8.258 -2.746 7.890 1.00 92.56 244 VAL A C 1
ATOM 1969 O O . VAL A 1 244 ? 7.428 -3.523 7.429 1.00 92.56 244 VAL A O 1
ATOM 1972 N N . PHE A 1 245 ? 8.633 -2.816 9.171 1.00 95.00 245 PHE A N 1
ATOM 1973 C CA . PHE A 1 245 ? 8.211 -3.879 10.095 1.00 95.00 245 PHE A CA 1
ATOM 1974 C C . PHE A 1 245 ? 7.614 -3.312 11.381 1.00 95.00 245 PHE A C 1
ATOM 1976 O O . PHE A 1 245 ? 8.157 -2.374 11.966 1.00 95.00 245 PHE A O 1
ATOM 1983 N N . LEU A 1 246 ? 6.553 -3.943 11.887 1.00 95.25 246 LEU A N 1
ATOM 1984 C CA . LEU A 1 246 ? 6.113 -3.734 13.264 1.00 95.25 246 LEU A CA 1
ATOM 1985 C C . LEU A 1 246 ? 7.007 -4.540 14.220 1.00 95.25 246 LEU A C 1
ATOM 1987 O O . LEU A 1 246 ? 7.189 -5.745 14.049 1.00 95.25 246 LEU A O 1
ATOM 1991 N N . GLY A 1 247 ? 7.575 -3.871 15.226 1.00 96.12 247 GLY A N 1
ATOM 1992 C CA . GLY A 1 247 ? 8.449 -4.493 16.234 1.00 96.12 247 GLY A CA 1
ATOM 1993 C C . GLY A 1 247 ? 7.748 -4.896 17.538 1.00 96.12 247 GLY A C 1
ATOM 1994 O O . GLY A 1 247 ? 8.325 -5.624 18.341 1.00 96.12 247 GLY A O 1
ATOM 1995 N N . ALA A 1 248 ? 6.525 -4.413 17.759 1.00 95.00 248 ALA A N 1
ATOM 1996 C CA . ALA A 1 248 ? 5.710 -4.636 18.950 1.00 95.00 248 ALA A CA 1
ATOM 1997 C C . ALA A 1 248 ? 4.219 -4.464 18.592 1.00 95.00 248 ALA A C 1
ATOM 1999 O O . ALA A 1 248 ? 3.938 -3.856 17.556 1.00 95.00 248 ALA A O 1
ATOM 2000 N N . PRO A 1 249 ? 3.270 -4.959 19.416 1.00 92.62 249 PRO A N 1
ATOM 2001 C CA . PRO A 1 249 ? 1.841 -4.735 19.205 1.00 92.62 249 PRO A CA 1
ATOM 2002 C C . PRO A 1 249 ? 1.506 -3.244 19.126 1.00 92.62 249 PRO A C 1
ATOM 2004 O O . PRO A 1 249 ? 1.969 -2.470 19.962 1.00 92.62 249 PRO A O 1
ATOM 2007 N N . VAL A 1 250 ? 0.681 -2.873 18.148 1.00 91.62 250 VAL A N 1
ATOM 2008 C CA . VAL A 1 250 ? 0.204 -1.501 17.916 1.00 91.62 250 VAL A CA 1
ATOM 2009 C C . VAL A 1 250 ? -1.319 -1.459 17.894 1.00 91.62 250 VAL A C 1
ATOM 2011 O O . VAL A 1 250 ? -1.999 -2.476 17.733 1.00 91.62 250 VAL A O 1
ATOM 2014 N N . THR A 1 251 ? -1.864 -0.262 18.016 1.00 88.88 251 THR A N 1
ATOM 2015 C CA . THR A 1 251 ? -3.291 0.055 18.033 1.00 88.88 251 THR A CA 1
ATOM 2016 C C . THR A 1 251 ? -3.602 1.137 16.991 1.00 88.88 251 THR A C 1
ATOM 2018 O O . THR A 1 251 ? -2.689 1.843 16.558 1.00 88.88 251 THR A O 1
ATOM 2021 N N . PRO A 1 252 ? -4.861 1.304 16.550 1.00 87.88 252 PRO A N 1
ATOM 2022 C CA . PRO A 1 252 ? -5.243 2.436 15.708 1.00 87.88 252 PRO A CA 1
ATOM 2023 C C . PRO A 1 252 ? -4.868 3.789 16.328 1.00 87.88 252 PRO A C 1
ATOM 2025 O O . PRO A 1 252 ? -4.431 4.680 15.603 1.00 87.88 252 PRO A O 1
ATOM 2028 N N . GLU A 1 253 ? -4.963 3.912 17.656 1.00 86.75 253 GLU A N 1
ATOM 2029 C CA . GLU A 1 253 ? -4.585 5.087 18.446 1.00 86.75 253 GLU A CA 1
ATOM 2030 C C . GLU A 1 253 ? -3.129 5.527 18.243 1.00 86.75 253 GLU A C 1
ATOM 2032 O O . GLU A 1 253 ? -2.839 6.705 18.447 1.00 86.75 253 GLU A O 1
ATOM 2037 N N . ASP A 1 254 ? -2.226 4.628 17.834 1.00 89.81 254 ASP A N 1
ATOM 2038 C CA . ASP A 1 254 ? -0.843 4.984 17.502 1.00 89.81 254 ASP A CA 1
ATOM 2039 C C . ASP A 1 254 ? -0.783 5.784 16.190 1.00 89.81 254 ASP A C 1
ATOM 2041 O O . ASP A 1 254 ? -0.036 6.750 16.074 1.00 89.81 254 ASP A O 1
ATOM 2045 N N . PHE A 1 255 ? -1.621 5.468 15.202 1.00 90.19 255 PHE A N 1
ATOM 2046 C CA . PHE A 1 255 ? -1.585 6.110 13.881 1.00 90.19 255 PHE A CA 1
ATOM 2047 C C . PHE A 1 255 ? -2.549 7.294 13.750 1.00 90.19 255 PHE A C 1
ATOM 2049 O O . PHE A 1 255 ? -2.276 8.238 13.003 1.00 90.19 255 PHE A O 1
ATOM 2056 N N . ILE A 1 256 ? -3.683 7.247 14.452 1.00 86.38 256 ILE A N 1
ATOM 2057 C CA . ILE A 1 256 ? -4.784 8.197 14.297 1.00 86.38 256 ILE A CA 1
ATOM 2058 C C . ILE A 1 256 ? -5.439 8.531 15.642 1.00 86.38 256 ILE A C 1
ATOM 2060 O O . ILE A 1 256 ? -5.816 7.661 16.431 1.00 86.38 256 ILE A O 1
ATOM 2064 N N . SER A 1 257 ? -5.614 9.826 15.897 1.00 81.19 257 SER A N 1
ATOM 2065 C CA . SER A 1 257 ? -6.296 10.332 17.083 1.00 81.19 257 SER A CA 1
ATOM 2066 C C . SER A 1 257 ? -7.770 9.888 17.125 1.00 81.19 257 SER A C 1
ATOM 2068 O O . SER A 1 257 ? -8.376 9.621 16.081 1.00 81.19 257 SER A O 1
ATOM 2070 N N . PRO A 1 258 ? -8.422 9.909 18.303 1.00 70.62 258 PRO A N 1
ATOM 2071 C CA . PRO A 1 258 ? -9.871 9.707 18.406 1.00 70.62 258 PRO A CA 1
ATOM 2072 C C . PRO A 1 258 ? -10.707 10.702 17.577 1.00 70.62 258 PRO A C 1
ATOM 2074 O O . PRO A 1 258 ? -11.816 10.373 17.164 1.00 70.62 258 PRO A O 1
ATOM 2077 N N . SER A 1 259 ? -10.164 11.894 17.288 1.00 71.81 259 SER A N 1
ATOM 2078 C CA . SER A 1 259 ? -10.773 12.904 16.410 1.00 71.81 259 SER A CA 1
ATOM 2079 C C . SER A 1 259 ? -10.521 12.674 14.910 1.00 71.81 259 SER A C 1
ATOM 2081 O O . SER A 1 259 ? -10.912 13.501 14.091 1.00 71.81 259 SER A O 1
ATOM 2083 N N . GLY A 1 260 ? -9.878 11.567 14.524 1.00 72.94 260 GLY A N 1
ATOM 2084 C CA . GLY A 1 260 ? -9.635 11.215 13.124 1.00 72.94 260 GLY A CA 1
ATOM 2085 C C . GLY A 1 260 ? -8.446 11.931 12.471 1.00 72.94 260 GLY A C 1
ATOM 2086 O O . GLY A 1 260 ? -8.372 11.984 11.245 1.00 72.94 260 GLY A O 1
ATOM 2087 N N . VAL A 1 261 ? -7.522 12.489 13.259 1.00 83.00 261 VAL A N 1
ATOM 2088 C CA . VAL A 1 261 ? -6.335 13.215 12.773 1.00 83.00 261 VAL A CA 1
ATOM 2089 C C . VAL A 1 261 ? -5.105 12.312 12.851 1.00 83.00 261 VAL A C 1
ATOM 2091 O O . VAL A 1 261 ? -4.907 11.625 13.848 1.00 83.00 261 VAL A O 1
ATOM 2094 N N . GLN A 1 262 ? -4.262 12.314 11.818 1.00 88.62 262 GLN A N 1
ATOM 2095 C CA . GLN A 1 262 ? -3.024 11.531 11.803 1.00 88.62 262 GLN A CA 1
ATOM 2096 C C . GLN A 1 262 ? -2.058 11.972 12.916 1.00 88.62 262 GLN A C 1
ATOM 2098 O O . GLN A 1 262 ? -1.750 13.158 13.050 1.00 88.62 262 GLN A O 1
ATOM 2103 N N . ASN A 1 263 ? -1.521 11.005 13.660 1.00 88.81 263 ASN A N 1
ATOM 2104 C CA . ASN A 1 263 ? -0.426 11.245 14.595 1.00 88.81 263 ASN A CA 1
ATOM 2105 C C . ASN A 1 263 ? 0.904 11.345 13.835 1.00 88.81 263 ASN A C 1
ATOM 2107 O O . ASN A 1 263 ? 1.201 10.526 12.964 1.00 88.81 263 ASN A O 1
ATOM 2111 N N . ILE A 1 264 ? 1.731 12.328 14.191 1.00 87.62 264 ILE A N 1
ATOM 2112 C CA . ILE A 1 264 ? 3.073 12.507 13.626 1.00 87.62 264 ILE A CA 1
ATOM 2113 C C . ILE A 1 264 ? 4.090 12.376 14.756 1.00 87.62 264 ILE A C 1
ATOM 2115 O O . ILE A 1 264 ? 4.135 13.207 15.663 1.00 87.62 264 ILE A O 1
ATOM 2119 N N . TYR A 1 265 ? 4.929 11.345 14.675 1.00 84.25 265 TYR A N 1
ATOM 2120 C CA . TYR A 1 265 ? 6.073 11.166 15.563 1.00 84.25 265 TYR A CA 1
ATOM 2121 C C . TYR A 1 265 ? 7.308 11.782 14.914 1.00 84.25 265 TYR A C 1
ATOM 2123 O O . TYR A 1 265 ? 7.702 11.399 13.813 1.00 84.25 265 TYR A O 1
ATOM 2131 N N . LEU A 1 266 ? 7.915 12.743 15.603 1.00 85.19 266 LEU A N 1
ATOM 2132 C CA . LEU A 1 266 ? 9.187 13.338 15.209 1.00 85.19 266 LEU A CA 1
ATOM 2133 C C . LEU A 1 266 ? 10.324 12.631 15.952 1.00 85.19 266 LEU A C 1
ATOM 2135 O O . LEU A 1 266 ? 10.152 12.195 17.091 1.00 85.19 266 LEU A O 1
ATOM 2139 N N . SER A 1 267 ? 11.493 12.533 15.322 1.00 81.19 267 SER A N 1
ATOM 2140 C CA . SER A 1 267 ? 12.711 12.133 16.024 1.00 81.19 267 SER A CA 1
ATOM 2141 C C . SER A 1 267 ? 13.087 13.192 17.059 1.00 81.19 267 SER A C 1
ATOM 2143 O O . SER A 1 267 ? 13.063 14.386 16.759 1.00 81.19 267 SER A O 1
ATOM 2145 N N . TRP A 1 268 ? 13.479 12.750 18.249 1.00 66.94 268 TRP A N 1
ATOM 2146 C CA . TRP A 1 268 ? 14.164 13.593 19.228 1.00 66.94 268 TRP A CA 1
ATOM 2147 C C . TRP A 1 268 ? 15.527 14.035 18.659 1.00 66.94 268 TRP A C 1
ATOM 2149 O O . TRP A 1 268 ? 16.180 13.232 17.987 1.00 66.94 268 TRP A O 1
ATOM 2159 N N . GLU A 1 269 ? 15.924 15.289 18.906 1.00 46.09 269 GLU A N 1
ATOM 2160 C CA . GLU A 1 269 ? 17.278 15.806 18.611 1.00 46.09 269 GLU A CA 1
ATOM 2161 C C . GLU A 1 269 ? 18.346 15.204 19.545 1.00 46.09 269 GLU A C 1
ATOM 2163 O O . GLU A 1 269 ? 18.030 14.980 20.739 1.00 46.09 269 GLU A O 1
#

Mean predicted aligned error: 17.12 Å

Secondary structure (DSSP, 8-state):
-----------------------S-SHHHHHHHHHHHHHSPPP----HHHHHHHHHHHHHHHHHHHHHHHHHHS-----TT------SS--TTT--TTTTSPP-EEEEE---TT-HHHHHHHHHHHHHHHHHHHTPPP-TT--------STTSSGGGSS---HHHHHHHHHHHH-TT---EEEEESS---TT--TT-TTEEEEEGGGT-S-GGG-S---HHHHHTTGGGSTT--SSEEEEETT----S---HHHHB-TTSPBP-PPPP-